Protein 1PXQ (pdb70)

InterPro domains:
  IPR021539 Bacteriocin subtilosin A [PF11420] (9-43)

Organism: Bacillus subtilis (strain 168) (NCBI:txid224308)

Foldseek 3Di:
DVPLVVQLPAPPCCCVPPNNGSGGRGNNVCVPD

Secondary structure (DSSP, 8-state):
--STTTT-S-----TTTT---S--S--------

Nearest PDB structures (foldseek):
  1pxq-assembly1_A  TM=5.698E-01  e=1.990E-04  Bacillus subtilis
  1pxq-assembly1_A  TM=6.020E-01  e=6.260E-04  Bacillus subtilis
  1pxq-assembly1_A  TM=5.819E-01  e=3.425E-04  Bacillus subtilis
  1pxq-assembly1_A  TM=7.908E-01  e=7.190E-05  Bacillus subtilis
  1pxq-assembly1_A  TM=9.843E-01  e=1.134E-05  Bacillus subtilis

Solvent-accessible surface area: 2777 Å² total

Structure (mmCIF, N/CA/C/O backbone):
data_1PXQ
#
_entry.id   1PXQ
#
_cell.length_a   1.000
_cell.length_b   1.000
_cell.length_c   1.000
_cell.angle_alpha   90.00
_cell.angle_beta   90.00
_cell.angle_gamma   90.00
#
_symmetry.space_group_name_H-M   'P 1'
#
loop_
_atom_site.group_PDB
_atom_site.id
_atom_site.type_symbol
_atom_site.label_atom_id
_atom_site.label_alt_id
_atom_site.label_comp_id
_atom_site.label_asym_id
_atom_site.label_entity_id
_atom_site.label_seq_id
_atom_site.pdbx_PDB_ins_code
_atom_site.Cartn_x
_atom_site.Cartn_y
_atom_site.Cartn_z
_atom_site.occupancy
_atom_site.B_iso_or_equiv
_atom_site.auth_seq_id
_atom_site.auth_comp_id
_atom_site.auth_asym_id
_atom_site.auth_atom_id
_atom_site.pdbx_PDB_model_num
ATOM 1 N N . ASN A 1 1 ? 5.105 2.623 12.448 1.00 0.00 1 ASN A N 1
ATOM 2 C CA . ASN A 1 1 ? 5.608 3.897 12.948 1.00 0.00 1 ASN A CA 1
ATOM 3 C C . ASN A 1 1 ? 4.645 5.031 12.609 1.00 0.00 1 ASN A C 1
ATOM 4 O O . ASN A 1 1 ? 3.908 4.961 11.626 1.00 0.00 1 ASN A O 1
ATOM 15 N N . LYS A 1 2 ? 4.660 6.076 13.430 1.00 0.00 2 LYS A N 1
ATOM 16 C CA . LYS A 1 2 ? 3.791 7.228 13.218 1.00 0.00 2 LYS A CA 1
ATOM 17 C C . LYS A 1 2 ? 4.265 8.068 12.031 1.00 0.00 2 LYS A C 1
ATOM 18 O O . LYS A 1 2 ? 3.570 8.987 11.596 1.00 0.00 2 LYS A O 1
ATOM 37 N N . GLY A 1 3 ? 5.448 7.751 11.511 1.00 0.00 3 GLY A N 1
ATOM 38 C CA . GLY A 1 3 ? 5.984 8.490 10.383 1.00 0.00 3 GLY A CA 1
ATOM 39 C C . GLY A 1 3 ? 5.222 8.230 9.099 1.00 0.00 3 GLY A C 1
ATOM 40 O O . GLY A 1 3 ? 4.860 9.166 8.385 1.00 0.00 3 GLY A O 1
ATOM 44 N N . CYS A 1 4 ? 4.979 6.957 8.799 1.00 0.00 4 CYS A N 1
ATOM 45 C CA . CYS A 1 4 ? 4.257 6.577 7.587 1.00 0.00 4 CYS A CA 1
ATOM 46 C C . CYS A 1 4 ? 2.752 6.814 7.730 1.00 0.00 4 CYS A C 1
ATOM 47 O O . CYS A 1 4 ? 1.945 5.930 7.439 1.00 0.00 4 CYS A O 1
ATOM 54 N N . ALA A 1 5 ? 2.378 8.013 8.173 1.00 0.00 5 ALA A N 1
ATOM 55 C CA . ALA A 1 5 ? 0.972 8.364 8.345 1.00 0.00 5 ALA A CA 1
ATOM 56 C C . ALA A 1 5 ? 0.370 8.891 7.044 1.00 0.00 5 ALA A C 1
ATOM 57 O O . ALA A 1 5 ? -0.846 8.856 6.853 1.00 0.00 5 ALA A O 1
ATOM 64 N N . THR A 1 6 ? 1.229 9.384 6.155 1.00 0.00 6 THR A N 1
ATOM 65 C CA . THR A 1 6 ? 0.786 9.924 4.872 1.00 0.00 6 THR A CA 1
ATOM 66 C C . THR A 1 6 ? 0.182 8.840 3.979 1.00 0.00 6 THR A C 1
ATOM 67 O O . THR A 1 6 ? -0.399 9.141 2.937 1.00 0.00 6 THR A O 1
ATOM 78 N N . CYS A 1 7 ? 0.322 7.581 4.386 1.00 0.00 7 CYS A N 1
ATOM 79 C CA . CYS A 1 7 ? -0.211 6.466 3.612 1.00 0.00 7 CYS A CA 1
ATOM 80 C C . CYS A 1 7 ? -0.485 5.265 4.512 1.00 0.00 7 CYS A C 1
ATOM 81 O O . CYS A 1 7 ? -0.140 4.132 4.179 1.00 0.00 7 CYS A O 1
ATOM 88 N N . SER A 1 8 ? -1.123 5.526 5.649 1.00 0.00 8 SER A N 1
ATOM 89 C CA . SER A 1 8 ? -1.465 4.472 6.599 1.00 0.00 8 SER A CA 1
ATOM 90 C C . SER A 1 8 ? -2.332 3.405 5.937 1.00 0.00 8 SER A C 1
ATOM 91 O O . SER A 1 8 ? -2.420 2.274 6.416 1.00 0.00 8 SER A O 1
ATOM 99 N N . ILE A 1 9 ? -2.973 3.780 4.833 1.00 0.00 9 ILE A N 1
ATOM 100 C CA . ILE A 1 9 ? -3.843 2.873 4.090 1.00 0.00 9 ILE A CA 1
ATOM 101 C C . ILE A 1 9 ? -3.196 1.494 3.925 1.00 0.00 9 ILE A C 1
ATOM 102 O O . ILE A 1 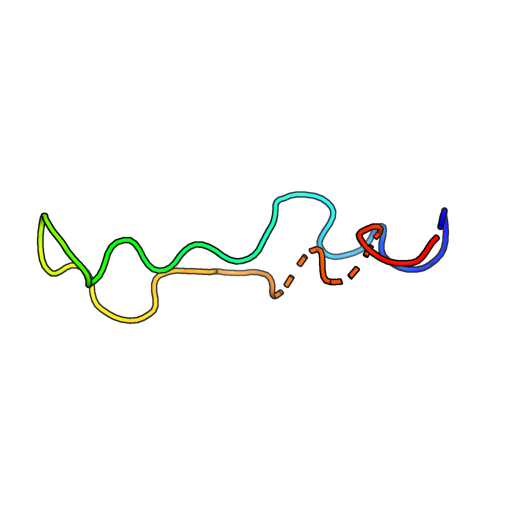9 ? -3.621 0.524 4.552 1.00 0.00 9 ILE A O 1
ATOM 118 N N . GLY A 1 10 ? -2.169 1.414 3.084 1.00 0.00 10 GLY A N 1
ATOM 119 C CA . GLY A 1 10 ? -1.493 0.146 2.869 1.00 0.00 10 GLY A CA 1
ATOM 120 C C . GLY A 1 10 ? -1.303 -0.179 1.400 1.00 0.00 10 GLY A C 1
ATOM 121 O O . GLY A 1 10 ? -2.071 0.274 0.551 1.00 0.00 10 GLY A O 1
ATOM 125 N N . ALA A 1 11 ? -0.277 -0.970 1.103 1.00 0.00 11 ALA A N 1
ATOM 126 C CA . ALA A 1 11 ? 0.015 -1.363 -0.270 1.00 0.00 11 ALA A CA 1
ATOM 127 C C . ALA A 1 11 ? -0.876 -2.520 -0.710 1.00 0.00 11 ALA A C 1
ATOM 128 O O . ALA A 1 11 ? -0.794 -3.621 -0.167 1.00 0.00 11 ALA A O 1
ATOM 135 N N . ALA A 1 12 ? -1.727 -2.262 -1.698 1.00 0.00 12 ALA A N 1
ATOM 136 C CA . ALA A 1 12 ? -2.633 -3.282 -2.210 1.00 0.00 12 ALA A CA 1
ATOM 137 C C . ALA A 1 12 ? -3.212 -2.872 -3.559 1.00 0.00 12 ALA A C 1
ATOM 138 O O . ALA A 1 12 ? -4.260 -2.230 -3.626 1.00 0.00 12 ALA A O 1
ATOM 145 N N . CYS A 1 13 ? -2.522 -3.244 -4.632 1.00 0.00 13 CYS A N 1
ATOM 146 C CA . CYS A 1 13 ? -2.969 -2.910 -5.979 1.00 0.00 13 CYS A CA 1
ATOM 147 C C . CYS A 1 13 ? -4.260 -3.634 -6.330 1.00 0.00 13 CYS A C 1
ATOM 148 O O . CYS A 1 13 ? -5.111 -3.096 -7.036 1.00 0.00 13 CYS A O 1
ATOM 155 N N . LEU A 1 14 ? -4.375 -4.875 -5.871 1.00 0.00 14 LEU A N 1
ATOM 156 C CA . LEU A 1 14 ? -5.538 -5.701 -6.174 1.00 0.00 14 LEU A CA 1
ATOM 157 C C . LEU A 1 14 ? -5.447 -6.227 -7.609 1.00 0.00 14 LEU A C 1
ATOM 158 O O . LEU A 1 14 ? -6.331 -6.945 -8.075 1.00 0.00 14 LEU A O 1
ATOM 174 N N . VAL A 1 15 ? -4.350 -5.878 -8.294 1.00 0.00 15 VAL A N 1
ATOM 175 C CA . VAL A 1 15 ? -4.110 -6.320 -9.664 1.00 0.00 15 VAL A CA 1
ATOM 176 C C . VAL A 1 15 ? -3.888 -7.829 -9.732 1.00 0.00 15 VAL A C 1
ATOM 177 O O . VAL A 1 15 ? -3.703 -8.389 -10.813 1.00 0.00 15 VAL A O 1
ATOM 190 N N . ASP A 1 16 ? -3.903 -8.484 -8.575 1.00 0.00 16 ASP A N 1
ATOM 191 C CA . ASP A 1 16 ? -3.698 -9.920 -8.508 1.00 0.00 16 ASP A CA 1
ATOM 192 C C . ASP A 1 16 ? -5.041 -10.651 -8.443 1.00 0.00 16 ASP A C 1
ATOM 193 O O . ASP A 1 16 ? -5.119 -11.801 -8.010 1.00 0.00 16 ASP A O 1
ATOM 202 N N . GLY A 1 17 ? -6.091 -9.965 -8.889 1.00 0.00 17 GLY A N 1
ATOM 203 C CA . GLY A 1 17 ? -7.425 -10.536 -8.898 1.00 0.00 17 GLY A CA 1
ATOM 204 C C . GLY A 1 17 ? -8.319 -9.832 -9.903 1.00 0.00 17 GLY A C 1
ATOM 205 O O . GLY A 1 17 ? -8.335 -10.193 -11.080 1.00 0.00 17 GLY A O 1
ATOM 209 N N . PRO A 1 18 ? -9.073 -8.805 -9.469 1.00 0.00 18 PRO A N 1
ATOM 210 C CA . PRO A 1 18 ? -9.960 -8.046 -10.357 1.00 0.00 18 PRO A CA 1
ATOM 211 C C . PRO A 1 18 ? -9.215 -7.486 -11.570 1.00 0.00 18 PRO A C 1
ATOM 212 O O . PRO A 1 18 ? -9.800 -7.310 -12.638 1.00 0.00 18 PRO A O 1
ATOM 223 N N . ILE A 1 19 ? -7.918 -7.223 -11.389 1.00 0.00 19 ILE A N 1
ATOM 224 C CA . ILE A 1 19 ? -7.050 -6.699 -12.447 1.00 0.00 19 ILE A CA 1
ATOM 225 C C . ILE A 1 19 ? -7.094 -5.166 -12.553 1.00 0.00 19 ILE A C 1
ATOM 226 O O . ILE A 1 19 ? -6.942 -4.614 -13.643 1.00 0.00 19 ILE A O 1
ATOM 242 N N . PRO A 1 20 ? -7.294 -4.444 -11.432 1.00 0.00 20 PRO A N 1
ATOM 243 C CA . PRO A 1 20 ? -7.341 -2.977 -11.446 1.00 0.00 20 PRO A CA 1
ATOM 244 C C . PRO A 1 20 ? -5.981 -2.348 -11.753 1.00 0.00 20 PRO A C 1
ATOM 245 O O . PRO A 1 20 ? -5.900 -1.194 -12.173 1.00 0.00 20 PRO A O 1
ATOM 256 N N . ASP A 1 21 ? -4.917 -3.124 -11.556 1.00 0.00 21 ASP A N 1
ATOM 257 C CA . ASP A 1 21 ? -3.55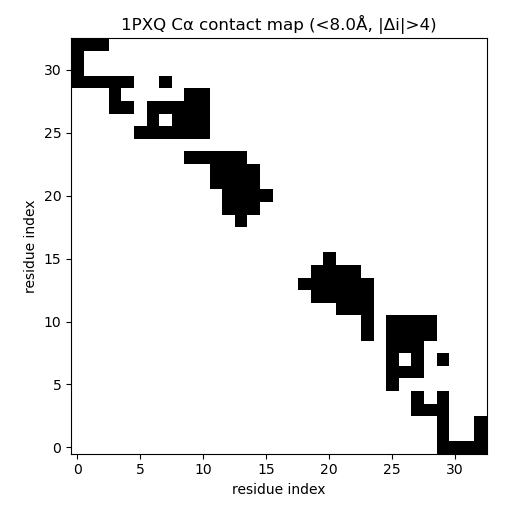0 -2.664 -11.826 1.00 0.00 21 ASP A CA 1
ATOM 258 C C . ASP A 1 21 ? -3.015 -1.744 -10.726 1.00 0.00 21 ASP A C 1
ATOM 259 O O . ASP A 1 21 ? -3.563 -0.670 -10.482 1.00 0.00 21 ASP A O 1
ATOM 268 N N . PHE A 1 22 ? -1.922 -2.184 -10.087 1.00 0.00 22 PHE A N 1
ATOM 269 C CA . PHE A 1 22 ? -1.245 -1.435 -9.014 1.00 0.00 22 PHE A CA 1
ATOM 270 C C . PHE A 1 22 ? -2.090 -0.301 -8.430 1.00 0.00 22 PHE A C 1
ATOM 271 O O . PHE A 1 22 ? -1.666 0.855 -8.422 1.00 0.00 22 PHE A O 1
ATOM 287 N N . GLU A 1 23 ? -3.277 -0.633 -7.935 1.00 0.00 23 GLU A N 1
ATOM 288 C CA . GLU A 1 23 ? -4.151 0.371 -7.348 1.00 0.00 23 GLU A CA 1
ATOM 289 C C . GLU A 1 23 ? -3.871 0.535 -5.857 1.00 0.00 23 GLU A C 1
ATOM 290 O O . GLU A 1 23 ? -4.693 0.173 -5.015 1.00 0.00 23 GLU A O 1
ATOM 302 N N . ILE A 1 24 ? -2.705 1.088 -5.540 1.00 0.00 24 ILE A N 1
ATOM 303 C CA . ILE A 1 24 ? -2.313 1.306 -4.154 1.00 0.00 24 ILE A CA 1
ATOM 304 C C . ILE A 1 24 ? -2.807 2.660 -3.655 1.00 0.00 24 ILE A C 1
ATOM 305 O O . ILE A 1 24 ? -3.449 2.752 -2.609 1.00 0.00 24 ILE A O 1
ATOM 321 N N . ALA A 1 25 ? -2.506 3.709 -4.414 1.00 0.00 25 ALA A N 1
ATOM 322 C CA . ALA A 1 25 ? -2.921 5.059 -4.053 1.00 0.00 25 ALA A CA 1
ATOM 323 C C . ALA A 1 25 ? -2.328 5.479 -2.713 1.00 0.00 25 ALA A C 1
ATOM 324 O O . ALA A 1 25 ? -2.913 6.289 -1.993 1.00 0.00 25 ALA A O 1
ATOM 331 N N . GLY A 1 26 ? -1.165 4.927 -2.382 1.00 0.00 26 GLY A N 1
ATOM 332 C CA . GLY A 1 26 ? -0.518 5.263 -1.128 1.00 0.00 26 GLY A CA 1
ATOM 333 C C . GLY A 1 26 ? 0.288 4.112 -0.559 1.00 0.00 26 GLY A C 1
ATOM 334 O O . GLY A 1 26 ? -0.160 3.426 0.359 1.00 0.00 26 GLY A O 1
ATOM 338 N N . ALA A 1 27 ? 1.482 3.903 -1.104 1.00 0.00 27 ALA A N 1
ATOM 339 C CA . ALA A 1 27 ? 2.356 2.830 -0.642 1.00 0.00 27 ALA A CA 1
ATOM 340 C C . ALA A 1 27 ? 2.963 3.147 0.726 1.00 0.00 27 ALA A C 1
ATOM 341 O O . ALA A 1 27 ? 3.630 2.305 1.325 1.00 0.00 27 ALA A O 1
ATOM 361 N N . GLY A 1 29 ? 2.007 2.917 3.422 1.00 0.00 29 GLY A N 1
ATOM 362 C CA . GLY A 1 29 ? 1.707 1.865 4.382 1.00 0.00 29 GLY A CA 1
ATOM 363 C C . GLY A 1 29 ? 2.936 1.105 4.846 1.00 0.00 29 GLY A C 1
ATOM 364 O O . GLY A 1 29 ? 2.980 0.617 5.975 1.00 0.00 29 GLY A O 1
ATOM 368 N N . LEU A 1 30 ? 3.936 1.003 3.977 1.00 0.00 30 LEU A N 1
ATOM 369 C CA . LEU A 1 30 ? 5.164 0.294 4.315 1.00 0.00 30 LEU A CA 1
ATOM 370 C C . LEU A 1 30 ? 5.850 0.936 5.518 1.00 0.00 30 LEU A C 1
ATOM 371 O O . LEU A 1 30 ? 6.475 0.249 6.326 1.00 0.00 30 LEU A O 1
ATOM 406 N N . GLY A 1 32 ? 4.544 1.974 8.038 1.00 0.00 32 GLY A N 1
ATOM 407 C CA . GLY A 1 32 ? 3.906 1.494 9.250 1.00 0.00 32 GLY A CA 1
ATOM 408 C C . GLY A 1 32 ? 4.165 0.019 9.494 1.00 0.00 32 GLY A C 1
ATOM 409 O O . GLY A 1 32 ? 4.145 -0.441 10.635 1.00 0.00 32 GLY A O 1
ATOM 413 N N . LEU A 1 33 ? 4.409 -0.722 8.417 1.00 0.00 33 LEU A N 1
ATOM 414 C CA . LEU A 1 33 ? 4.674 -2.153 8.516 1.00 0.00 33 LEU A CA 1
ATOM 415 C C . LEU A 1 33 ? 5.971 -2.423 9.277 1.00 0.00 33 LEU A C 1
ATOM 416 O O . LEU A 1 33 ? 6.206 -3.538 9.743 1.00 0.00 33 LEU A O 1
ATOM 432 N N . TRP A 1 34 ? 6.812 -1.399 9.398 1.00 0.00 34 TRP A N 1
ATOM 433 C CA . TRP A 1 34 ? 8.082 -1.533 10.101 1.00 0.00 34 TRP A CA 1
ATOM 434 C C . TRP A 1 34 ? 8.039 -0.809 11.444 1.00 0.00 34 TRP A C 1
ATOM 435 O O . TRP A 1 34 ? 8.725 -1.195 12.390 1.00 0.00 34 TRP A O 1
ATOM 456 N N . GLY A 1 35 ? 7.227 0.240 11.519 1.00 0.00 35 GLY A N 1
ATOM 457 C CA . GLY A 1 35 ? 7.109 0.999 12.750 1.00 0.00 35 GLY A CA 1
ATOM 458 C C . GLY A 1 35 ? 5.714 1.556 12.955 1.00 0.00 35 GLY A C 1
ATOM 459 O O . GLY A 1 35 ? 5.021 1.179 13.900 1.00 0.00 35 GLY A O 1
ATOM 463 N N . ASN A 1 1 ? 7.995 3.187 13.299 1.00 0.00 1 ASN A N 2
ATOM 464 C CA . ASN A 1 1 ? 7.640 3.977 12.125 1.00 0.00 1 ASN A CA 2
ATOM 465 C C . ASN A 1 1 ? 7.765 5.469 12.416 1.00 0.00 1 ASN A C 2
ATOM 466 O O . ASN A 1 1 ? 7.246 5.963 13.417 1.00 0.00 1 ASN A O 2
ATOM 477 N N . LYS A 1 2 ? 8.457 6.183 11.533 1.00 0.00 2 LYS A N 2
ATOM 478 C CA . LYS A 1 2 ? 8.646 7.623 11.699 1.00 0.00 2 LYS A CA 2
ATOM 479 C C . LYS A 1 2 ? 7.435 8.396 11.180 1.00 0.00 2 LYS A C 2
ATOM 480 O O . LYS A 1 2 ? 6.569 8.801 11.957 1.00 0.00 2 LYS A O 2
ATOM 499 N N . GLY A 1 3 ? 7.379 8.601 9.868 1.00 0.00 3 GLY A N 2
ATOM 500 C CA . GLY A 1 3 ? 6.269 9.327 9.277 1.00 0.00 3 GLY A CA 2
ATOM 501 C C . GLY A 1 3 ? 5.489 8.489 8.282 1.00 0.00 3 GLY A C 2
ATOM 502 O O . GLY A 1 3 ? 4.984 9.005 7.286 1.00 0.00 3 GLY A O 2
ATOM 506 N N . CYS A 1 4 ? 5.392 7.190 8.554 1.00 0.00 4 CYS A N 2
ATOM 507 C CA . CYS A 1 4 ? 4.668 6.277 7.677 1.00 0.00 4 CYS A CA 2
ATOM 508 C C . CYS A 1 4 ? 3.153 6.447 7.815 1.00 0.00 4 CYS A C 2
ATOM 509 O O . CYS A 1 4 ? 2.385 5.827 7.081 1.00 0.00 4 CYS A O 2
ATOM 516 N N . ALA A 1 5 ? 2.727 7.281 8.764 1.00 0.00 5 ALA A N 2
ATOM 517 C CA . ALA A 1 5 ? 1.304 7.515 8.993 1.00 0.00 5 ALA A CA 2
ATOM 518 C C . ALA A 1 5 ? 0.702 8.459 7.953 1.00 0.00 5 ALA A C 2
ATOM 519 O O . ALA A 1 5 ? -0.500 8.725 7.974 1.00 0.00 5 ALA A O 2
ATOM 526 N N . THR A 1 6 ? 1.533 8.965 7.044 1.00 0.00 6 THR A N 2
ATOM 527 C CA . THR A 1 6 ? 1.059 9.877 6.006 1.00 0.00 6 THR A CA 2
ATOM 528 C C . THR A 1 6 ? 0.334 9.125 4.889 1.00 0.00 6 THR A C 2
ATOM 529 O O . THR A 1 6 ? -0.203 9.735 3.966 1.00 0.00 6 THR A O 2
ATOM 540 N N . CYS A 1 7 ? 0.319 7.799 4.983 1.00 0.00 7 CYS A N 2
ATOM 541 C CA . CYS A 1 7 ? -0.342 6.965 3.986 1.00 0.00 7 CYS A CA 2
ATOM 542 C C . CYS A 1 7 ? -0.747 5.631 4.599 1.00 0.00 7 CYS A C 2
ATOM 543 O O . CYS A 1 7 ? -0.229 4.579 4.224 1.00 0.00 7 CYS A O 2
ATOM 550 N N . SER A 1 8 ? -1.679 5.683 5.547 1.00 0.00 8 SER A N 2
ATOM 551 C CA . SER A 1 8 ? -2.155 4.475 6.218 1.00 0.00 8 SER A CA 2
ATOM 552 C C . SER A 1 8 ? -2.544 3.411 5.198 1.00 0.00 8 SER A C 2
ATOM 553 O O . SER A 1 8 ? -2.481 2.214 5.478 1.00 0.00 8 SER A O 2
ATOM 561 N N . ILE A 1 9 ? -2.932 3.857 4.007 1.00 0.00 9 ILE A N 2
ATOM 562 C CA . ILE A 1 9 ? -3.312 2.948 2.937 1.00 0.00 9 ILE A CA 2
ATOM 563 C C . ILE A 1 9 ? -2.142 2.028 2.588 1.00 0.00 9 ILE A C 2
ATOM 564 O O . ILE A 1 9 ? -1.198 2.433 1.909 1.00 0.00 9 ILE A O 2
ATOM 580 N N . GLY A 1 10 ? -2.205 0.790 3.070 1.00 0.00 10 GLY A N 2
ATOM 581 C CA . GLY A 1 10 ? -1.144 -0.165 2.810 1.00 0.00 10 GLY A CA 2
ATOM 582 C C . GLY A 1 10 ? -1.080 -0.590 1.357 1.00 0.00 10 GLY A C 2
ATOM 583 O O . GLY A 1 10 ? -2.032 -0.394 0.602 1.00 0.00 10 GLY A O 2
ATOM 587 N N . ALA A 1 11 ? 0.047 -1.177 0.965 1.00 0.00 11 ALA A N 2
ATOM 588 C CA . ALA A 1 11 ? 0.233 -1.635 -0.406 1.00 0.00 11 ALA A CA 2
ATOM 589 C C . ALA A 1 11 ? -0.771 -2.728 -0.757 1.00 0.00 11 ALA A C 2
ATOM 590 O O . ALA A 1 11 ? -0.706 -3.837 -0.229 1.00 0.00 11 ALA A O 2
ATOM 597 N N . ALA A 1 12 ? -1.700 -2.404 -1.649 1.00 0.00 12 ALA A N 2
ATOM 598 C CA . ALA A 1 12 ? -2.720 -3.353 -2.070 1.00 0.00 12 ALA A CA 2
ATOM 599 C C . ALA A 1 12 ? -3.312 -2.956 -3.417 1.00 0.00 12 ALA A C 2
ATOM 600 O O . ALA A 1 12 ? -4.313 -2.242 -3.479 1.00 0.00 12 ALA A O 2
ATOM 607 N N . CYS A 1 13 ? -2.686 -3.419 -4.491 1.00 0.00 13 CYS A N 2
ATOM 608 C CA . CYS A 1 13 ? -3.153 -3.108 -5.837 1.00 0.00 13 CYS A CA 2
ATOM 609 C C . CYS A 1 13 ? -4.507 -3.742 -6.113 1.00 0.00 13 CYS A C 2
ATOM 610 O O . CYS A 1 13 ? -5.231 -3.305 -7.000 1.00 0.00 13 CYS A O 2
ATOM 617 N N . LEU A 1 14 ? -4.828 -4.798 -5.377 1.00 0.00 14 LEU A N 2
ATOM 618 C CA . LEU A 1 14 ? -6.085 -5.507 -5.579 1.00 0.00 14 LEU A CA 2
ATOM 619 C C . LEU A 1 14 ? -6.099 -6.206 -6.942 1.00 0.00 14 LEU A C 2
ATOM 620 O O . LEU A 1 14 ? -7.084 -6.849 -7.306 1.00 0.00 14 LEU A O 2
ATOM 636 N N . VAL A 1 15 ? -4.991 -6.096 -7.686 1.00 0.00 15 VAL A N 2
ATOM 637 C CA . VAL A 1 15 ? -4.871 -6.733 -8.993 1.00 0.00 15 VAL A CA 2
ATOM 638 C C . VAL A 1 15 ? -4.871 -8.252 -8.862 1.00 0.00 15 VAL A C 2
ATOM 639 O O . VAL A 1 15 ? -4.905 -8.972 -9.861 1.00 0.00 15 VAL A O 2
ATOM 652 N N . ASP A 1 16 ? -4.833 -8.731 -7.623 1.00 0.00 16 ASP A N 2
ATOM 653 C CA . ASP A 1 16 ? -4.831 -10.157 -7.351 1.00 0.00 16 ASP A CA 2
ATOM 654 C C . ASP A 1 16 ? -6.238 -10.624 -6.990 1.00 0.00 16 ASP A C 2
ATOM 655 O O . ASP A 1 16 ? -6.421 -11.585 -6.244 1.00 0.00 16 ASP A O 2
ATOM 664 N N . GLY A 1 17 ? -7.231 -9.926 -7.542 1.00 0.00 17 GLY A N 2
ATOM 665 C CA . GLY A 1 17 ? -8.622 -10.256 -7.296 1.00 0.00 17 GLY A CA 2
ATOM 666 C C . GLY A 1 17 ? -9.544 -9.546 -8.273 1.00 0.00 17 GLY A C 2
ATOM 667 O O . GLY A 1 17 ? -9.775 -10.040 -9.377 1.00 0.00 17 GLY A O 2
ATOM 671 N N . PRO A 1 18 ? -10.080 -8.369 -7.900 1.00 0.00 18 PRO A N 2
ATOM 672 C CA . PRO A 1 18 ? -10.972 -7.595 -8.770 1.00 0.00 18 PRO A CA 2
ATOM 673 C C . PRO A 1 18 ? -10.345 -7.326 -10.138 1.00 0.00 18 PRO A C 2
ATOM 674 O O . PRO A 1 18 ? -11.045 -7.252 -11.146 1.00 0.00 18 PRO A O 2
ATOM 685 N N . ILE A 1 19 ? -9.015 -7.198 -10.154 1.00 0.00 19 ILE A N 2
ATOM 686 C CA . ILE A 1 19 ? -8.248 -6.957 -11.378 1.00 0.00 19 ILE A CA 2
ATOM 687 C C . ILE A 1 19 ? -8.147 -5.468 -11.743 1.00 0.00 19 ILE A C 2
ATOM 688 O O . ILE A 1 19 ? -8.133 -5.116 -12.922 1.00 0.00 19 ILE A O 2
ATOM 704 N N . PRO A 1 20 ? -8.060 -4.562 -10.747 1.00 0.00 20 PRO A N 2
ATOM 705 C CA . PRO A 1 20 ? -7.944 -3.123 -11.008 1.00 0.00 20 PRO A CA 2
ATOM 706 C C . PRO A 1 20 ? -6.560 -2.742 -11.528 1.00 0.00 20 PRO A C 2
ATOM 707 O O . PRO A 1 20 ? -6.391 -1.714 -12.183 1.00 0.00 20 PRO A O 2
ATOM 718 N N . ASP A 1 21 ? -5.577 -3.591 -11.236 1.00 0.00 21 ASP A N 2
ATOM 719 C CA . ASP A 1 21 ? -4.196 -3.375 -11.675 1.00 0.00 21 ASP A CA 2
ATOM 720 C C . ASP A 1 21 ? -3.471 -2.348 -10.804 1.00 0.00 21 ASP A C 2
ATOM 721 O O . ASP A 1 21 ? -3.757 -1.153 -10.868 1.00 0.00 21 ASP A O 2
ATOM 730 N N . PHE A 1 22 ? -2.512 -2.834 -10.006 1.00 0.00 22 PHE A N 2
ATOM 731 C CA . PHE A 1 22 ? -1.705 -1.984 -9.122 1.00 0.00 22 PHE A CA 2
ATOM 732 C C . PHE A 1 22 ? -2.484 -0.775 -8.603 1.00 0.00 22 PHE A C 2
ATOM 733 O O . PHE A 1 22 ? -2.049 0.366 -8.770 1.00 0.00 22 PHE A O 2
ATOM 749 N N . GLU A 1 23 ? -3.631 -1.017 -7.973 1.00 0.00 23 GLU A N 2
ATOM 750 C CA . GLU A 1 23 ? -4.433 0.077 -7.447 1.00 0.00 23 GLU A CA 2
ATOM 751 C C . GLU A 1 23 ? -4.008 0.441 -6.021 1.00 0.00 23 GLU A C 2
ATOM 752 O O . GLU A 1 23 ? -4.833 0.530 -5.113 1.00 0.00 23 GLU A O 2
ATOM 764 N N . ILE A 1 24 ? -2.709 0.660 -5.837 1.00 0.00 24 ILE A N 2
ATOM 765 C CA . ILE A 1 24 ? -2.170 1.019 -4.530 1.00 0.00 24 ILE A CA 2
ATOM 766 C C . ILE A 1 24 ? -2.807 2.303 -4.007 1.00 0.00 24 ILE A C 2
ATOM 767 O O . ILE A 1 24 ? -3.536 2.287 -3.015 1.00 0.00 24 ILE A O 2
ATOM 783 N N . ALA A 1 25 ? -2.525 3.414 -4.680 1.00 0.00 25 ALA A N 2
ATOM 784 C CA . ALA A 1 25 ? -3.069 4.707 -4.282 1.00 0.00 25 ALA A CA 2
ATOM 785 C C . ALA A 1 25 ? -2.590 5.100 -2.888 1.00 0.00 25 ALA A C 2
ATOM 786 O O . ALA A 1 25 ? -3.371 5.571 -2.062 1.00 0.00 25 ALA A O 2
ATOM 793 N N . GLY A 1 26 ? -1.300 4.902 -2.633 1.00 0.00 26 GLY A N 2
ATOM 794 C CA . GLY A 1 26 ? -0.740 5.242 -1.339 1.00 0.00 26 GLY A CA 2
ATOM 795 C C . GLY A 1 26 ? 0.441 4.365 -0.967 1.00 0.00 26 GLY A C 2
ATOM 796 O O . GLY A 1 26 ? 0.269 3.300 -0.373 1.00 0.00 26 GLY A O 2
ATOM 800 N N . ALA A 1 27 ? 1.641 4.813 -1.318 1.00 0.00 27 ALA A N 2
ATOM 801 C CA . ALA A 1 27 ? 2.855 4.064 -1.017 1.00 0.00 27 ALA A CA 2
ATOM 802 C C . ALA A 1 27 ? 3.154 4.071 0.475 1.00 0.00 27 ALA A C 2
ATOM 803 O O . ALA A 1 27 ? 3.733 3.122 1.001 1.00 0.00 27 ALA A O 2
ATOM 823 N N . GLY A 1 29 ? 2.262 4.187 4.652 1.00 0.00 29 GLY A N 2
ATOM 824 C CA . GLY A 1 29 ? 1.724 3.092 5.436 1.00 0.00 29 GLY A CA 2
ATOM 825 C C . GLY A 1 29 ? 2.751 2.009 5.706 1.00 0.00 29 GLY A C 2
ATOM 826 O O . GLY A 1 29 ? 2.961 1.619 6.854 1.00 0.00 29 GLY A O 2
ATOM 830 N N . LEU A 1 30 ? 3.397 1.521 4.646 1.00 0.00 30 LEU A N 2
ATOM 831 C CA . LEU A 1 30 ? 4.410 0.477 4.781 1.00 0.00 30 LEU A CA 2
ATOM 832 C C . LEU A 1 30 ? 5.398 0.806 5.899 1.00 0.00 30 LEU A C 2
ATOM 833 O O . LEU A 1 30 ? 5.976 -0.089 6.512 1.00 0.00 30 LEU A O 2
ATOM 868 N N . GLY A 1 32 ? 4.836 1.582 8.693 1.00 0.00 32 GLY A N 2
ATOM 869 C CA . GLY A 1 32 ? 4.344 1.050 9.950 1.00 0.00 32 GLY A CA 2
ATOM 870 C C . GLY A 1 32 ? 5.047 -0.225 10.378 1.00 0.00 32 GLY A C 2
ATOM 871 O O . GLY A 1 32 ? 5.308 -0.425 11.564 1.00 0.00 32 GLY A O 2
ATOM 875 N N . LEU A 1 33 ? 5.346 -1.095 9.417 1.00 0.00 33 LEU A N 2
ATOM 876 C CA . LEU A 1 33 ? 6.014 -2.358 9.719 1.00 0.00 33 LEU A CA 2
ATOM 877 C C . LEU A 1 33 ? 7.524 -2.180 9.886 1.00 0.00 33 LEU A C 2
ATOM 878 O O . LEU A 1 33 ? 8.246 -3.148 10.129 1.00 0.00 33 LEU A O 2
ATOM 894 N N . TRP A 1 34 ? 8.000 -0.943 9.759 1.00 0.00 34 TRP A N 2
ATOM 895 C CA . TRP A 1 34 ? 9.422 -0.656 9.901 1.00 0.00 34 TRP A CA 2
ATOM 896 C C . TRP A 1 34 ? 9.683 0.187 11.145 1.00 0.00 34 TRP A C 2
ATOM 897 O O . TRP A 1 34 ? 10.580 1.030 11.160 1.00 0.00 34 TRP A O 2
ATOM 918 N N . GLY A 1 35 ? 8.892 -0.047 12.187 1.00 0.00 35 GLY A N 2
ATOM 919 C CA . GLY A 1 35 ? 9.052 0.697 13.422 1.00 0.00 35 GLY A CA 2
ATOM 920 C C . GLY A 1 35 ? 8.870 2.191 13.228 1.00 0.00 35 GLY A C 2
ATOM 921 O O . GLY A 1 35 ? 9.763 2.976 13.546 1.00 0.00 35 GLY A O 2
ATOM 925 N N . ASN A 1 1 ? 11.267 3.532 10.704 1.00 0.00 1 ASN A N 3
ATOM 926 C CA . ASN A 1 1 ? 11.327 4.623 9.737 1.00 0.00 1 ASN A CA 3
ATOM 927 C C . ASN A 1 1 ? 10.228 5.647 10.005 1.00 0.00 1 ASN A C 3
ATOM 928 O O . ASN A 1 1 ? 9.041 5.340 9.901 1.00 0.00 1 ASN A O 3
ATOM 939 N N . LYS A 1 2 ? 10.632 6.866 10.348 1.00 0.00 2 LYS A N 3
ATOM 940 C CA . LYS A 1 2 ? 9.680 7.935 10.627 1.00 0.00 2 LYS A CA 3
ATOM 941 C C . LYS A 1 2 ? 9.210 8.589 9.333 1.00 0.00 2 LYS A C 3
ATOM 942 O O . LYS A 1 2 ? 9.775 9.588 8.890 1.00 0.00 2 LYS A O 3
ATOM 961 N N . GLY A 1 3 ? 8.173 8.016 8.731 1.00 0.00 3 GLY A N 3
ATOM 962 C CA . GLY A 1 3 ? 7.646 8.555 7.493 1.00 0.00 3 GLY A CA 3
ATOM 963 C C . GLY A 1 3 ? 6.724 7.585 6.783 1.00 0.00 3 GLY A C 3
ATOM 964 O O . GLY A 1 3 ? 7.084 7.023 5.748 1.00 0.00 3 GLY A O 3
ATOM 968 N N . CYS A 1 4 ? 5.527 7.396 7.335 1.00 0.00 4 CYS A N 3
ATOM 969 C CA . CYS A 1 4 ? 4.542 6.487 6.750 1.00 0.00 4 CYS A CA 3
ATOM 970 C C . CYS A 1 4 ? 3.130 6.860 7.198 1.00 0.00 4 CYS A C 3
ATOM 971 O O . CYS A 1 4 ? 2.239 6.011 7.241 1.00 0.00 4 CYS A O 3
ATOM 978 N N . ALA A 1 5 ? 2.934 8.132 7.529 1.00 0.00 5 ALA A N 3
ATOM 979 C CA . ALA A 1 5 ? 1.632 8.617 7.972 1.00 0.00 5 ALA A CA 3
ATOM 980 C C . ALA A 1 5 ? 0.749 9.012 6.791 1.00 0.00 5 ALA A C 3
ATOM 981 O O . ALA A 1 5 ? -0.448 8.721 6.774 1.00 0.00 5 ALA A O 3
ATOM 988 N N . THR A 1 6 ? 1.342 9.689 5.811 1.00 0.00 6 THR A N 3
ATOM 989 C CA . THR A 1 6 ? 0.607 10.142 4.630 1.00 0.00 6 THR A CA 3
ATOM 990 C C . THR A 1 6 ? 0.370 9.013 3.621 1.00 0.00 6 THR A C 3
ATOM 991 O O . THR A 1 6 ? 0.496 9.221 2.414 1.00 0.00 6 THR A O 3
ATOM 1002 N N . CYS A 1 7 ? 0.015 7.827 4.113 1.00 0.00 7 CYS A N 3
ATOM 1003 C CA . CYS A 1 7 ? -0.249 6.682 3.242 1.00 0.00 7 CYS A CA 3
ATOM 1004 C C . CYS A 1 7 ? -0.510 5.423 4.063 1.00 0.00 7 CYS A C 3
ATOM 1005 O O . CYS A 1 7 ? -0.074 4.332 3.699 1.00 0.00 7 CYS A O 3
ATOM 1012 N N . SER A 1 8 ? -1.237 5.578 5.168 1.00 0.00 8 SER A N 3
ATOM 1013 C CA . SER A 1 8 ? -1.563 4.448 6.035 1.00 0.00 8 SER A CA 3
ATOM 1014 C C . SER A 1 8 ? -2.149 3.293 5.226 1.00 0.00 8 SER A C 3
ATOM 1015 O O . SER A 1 8 ? -2.051 2.132 5.620 1.00 0.00 8 SER A O 3
ATOM 1023 N N . ILE A 1 9 ? -2.751 3.626 4.088 1.00 0.00 9 ILE A N 3
ATOM 1024 C CA . ILE A 1 9 ? -3.347 2.631 3.209 1.00 0.00 9 ILE A CA 3
ATOM 1025 C C . ILE A 1 9 ? -2.345 1.524 2.884 1.00 0.00 9 ILE A C 3
ATOM 1026 O O . ILE A 1 9 ? -1.427 1.717 2.087 1.00 0.00 9 ILE A O 3
ATOM 1042 N N . GLY A 1 10 ? -2.530 0.368 3.512 1.00 0.00 10 GLY A N 3
ATOM 1043 C CA . GLY A 1 10 ? -1.638 -0.758 3.286 1.00 0.00 10 GLY A CA 3
ATOM 1044 C C . GLY A 1 10 ? -1.404 -1.041 1.813 1.00 0.00 10 GLY A C 3
ATOM 1045 O O . GLY A 1 10 ? -2.020 -0.416 0.949 1.00 0.00 10 GLY A O 3
ATOM 1049 N N . ALA A 1 11 ? -0.510 -1.982 1.530 1.00 0.00 11 ALA A N 3
ATOM 1050 C CA . ALA A 1 11 ? -0.192 -2.345 0.154 1.00 0.00 11 ALA A CA 3
ATOM 1051 C C . ALA A 1 11 ? -1.310 -3.173 -0.471 1.00 0.00 11 ALA A C 3
ATOM 1052 O O . ALA A 1 11 ? -1.568 -4.303 -0.056 1.00 0.00 11 ALA A O 3
ATOM 1059 N N . ALA A 1 12 ? -1.969 -2.603 -1.474 1.00 0.00 12 ALA A N 3
ATOM 1060 C CA . ALA A 1 12 ? -3.058 -3.285 -2.161 1.00 0.00 12 ALA A CA 3
ATOM 1061 C C . ALA A 1 12 ? -3.309 -2.666 -3.533 1.00 0.00 12 ALA A C 3
ATOM 1062 O O . ALA A 1 12 ? -4.228 -1.864 -3.703 1.00 0.00 12 ALA A O 3
ATOM 1069 N N . CYS A 1 13 ? -2.486 -3.039 -4.507 1.00 0.00 13 CYS A N 3
ATOM 1070 C CA . CYS A 1 13 ? -2.619 -2.514 -5.862 1.00 0.00 13 CYS A CA 3
ATOM 1071 C C . CYS A 1 13 ? -3.816 -3.118 -6.579 1.00 0.00 13 CYS A C 3
ATOM 1072 O O . CYS A 1 13 ? -4.336 -2.536 -7.527 1.00 0.00 13 CYS A O 3
ATOM 1079 N N . LEU A 1 14 ? -4.220 -4.308 -6.156 1.00 0.00 14 LEU A N 3
ATOM 1080 C CA . LEU A 1 14 ? -5.329 -5.002 -6.800 1.00 0.00 14 LEU A CA 3
ATOM 1081 C C . LEU A 1 14 ? -4.939 -5.424 -8.220 1.00 0.00 14 LEU A C 3
ATOM 1082 O O . LEU A 1 14 ? -5.746 -6.007 -8.944 1.00 0.00 14 LEU A O 3
ATOM 1098 N N . VAL A 1 15 ? -3.685 -5.147 -8.603 1.00 0.00 15 VAL A N 3
ATOM 1099 C CA . VAL A 1 15 ? -3.176 -5.513 -9.921 1.00 0.00 15 VAL A CA 3
ATOM 1100 C C . VAL A 1 15 ? -3.096 -7.028 -10.074 1.00 0.00 15 VAL A C 3
ATOM 1101 O O . VAL A 1 15 ? -2.758 -7.538 -11.142 1.00 0.00 15 VAL A O 3
ATOM 1114 N N . ASP A 1 16 ? -3.410 -7.740 -8.997 1.00 0.00 16 ASP A N 3
ATOM 1115 C CA . ASP A 1 16 ? -3.380 -9.189 -8.999 1.00 0.00 16 ASP A CA 3
ATOM 1116 C C . ASP A 1 16 ? -4.786 -9.744 -9.220 1.00 0.00 16 ASP A C 3
ATOM 1117 O O . ASP A 1 16 ? -5.099 -10.866 -8.820 1.00 0.00 16 ASP A O 3
ATOM 1126 N N . GLY A 1 17 ? -5.625 -8.938 -9.870 1.00 0.00 17 GLY A N 3
ATOM 1127 C CA . GLY A 1 17 ? -6.990 -9.332 -10.161 1.00 0.00 17 GLY A CA 3
ATOM 1128 C C . GLY A 1 17 ? -7.549 -8.563 -11.347 1.00 0.00 17 GLY A C 3
ATOM 1129 O O . GLY A 1 17 ? -7.219 -8.870 -12.492 1.00 0.00 17 GLY A O 3
ATOM 1133 N N . PRO A 1 18 ? -8.395 -7.541 -11.108 1.00 0.00 18 PRO A N 3
ATOM 1134 C CA . PRO A 1 18 ? -8.976 -6.732 -12.184 1.00 0.00 18 PRO A CA 3
ATOM 1135 C C . PRO A 1 18 ? -7.906 -6.161 -13.117 1.00 0.00 18 PRO A C 3
ATOM 1136 O O . PRO A 1 18 ? -8.174 -5.888 -14.286 1.00 0.00 18 PRO A O 3
ATOM 1147 N N . ILE A 1 19 ? -6.692 -6.001 -12.584 1.00 0.00 19 ILE A N 3
ATOM 1148 C CA . ILE A 1 19 ? -5.546 -5.486 -13.337 1.00 0.00 19 ILE A CA 3
ATOM 1149 C C . ILE A 1 19 ? -5.477 -3.950 -13.341 1.00 0.00 19 ILE A C 3
ATOM 1150 O O . ILE A 1 19 ? -5.105 -3.345 -14.347 1.00 0.00 19 ILE A O 3
ATOM 1166 N N . PRO A 1 20 ? -5.823 -3.289 -12.219 1.00 0.00 20 PRO A N 3
ATOM 1167 C CA . PRO A 1 20 ? -5.777 -1.825 -12.126 1.00 0.00 20 PRO A CA 3
ATOM 1168 C C . PRO A 1 20 ? -4.347 -1.290 -12.142 1.00 0.00 20 PRO A C 3
ATOM 1169 O O . PRO A 1 20 ? -4.107 -0.135 -12.494 1.00 0.00 20 PRO A O 3
ATOM 1180 N N . ASP A 1 21 ? -3.401 -2.148 -11.768 1.00 0.00 21 ASP A N 3
ATOM 1181 C CA . ASP A 1 21 ? -1.983 -1.786 -11.747 1.00 0.00 21 ASP A CA 3
ATOM 1182 C C . ASP A 1 21 ? -1.634 -0.905 -10.545 1.00 0.00 21 ASP A C 3
ATOM 1183 O O . ASP A 1 21 ? -2.010 0.266 -10.495 1.00 0.00 21 ASP A O 3
ATOM 1192 N N . PHE A 1 22 ? -0.894 -1.482 -9.592 1.00 0.00 22 PHE A N 3
ATOM 1193 C CA . PHE A 1 22 ? -0.456 -0.771 -8.385 1.00 0.00 22 PHE A CA 3
ATOM 1194 C C . PHE A 1 22 ? -1.451 0.300 -7.937 1.00 0.00 22 PHE A C 3
ATOM 1195 O O . PHE A 1 22 ? -1.100 1.476 -7.835 1.00 0.00 22 PHE A O 3
ATOM 1211 N N . GLU A 1 23 ? -2.691 -0.102 -7.672 1.00 0.00 23 GLU A N 3
ATOM 1212 C CA . GLU A 1 23 ? -3.707 0.849 -7.241 1.00 0.00 23 GLU A CA 3
ATOM 1213 C C . GLU A 1 23 ? -3.799 0.925 -5.713 1.00 0.00 23 GLU A C 3
ATOM 1214 O O . GLU A 1 23 ? -4.889 1.003 -5.148 1.00 0.00 23 GLU A O 3
ATOM 1226 N N . ILE A 1 24 ? -2.646 0.912 -5.049 1.00 0.00 24 ILE A N 3
ATOM 1227 C CA . ILE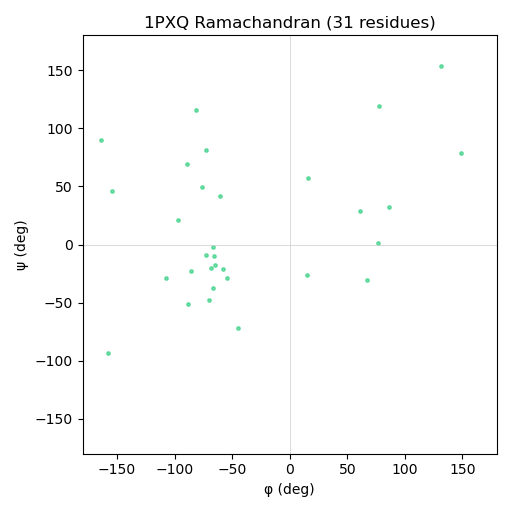 A 1 24 ? -2.605 0.987 -3.592 1.00 0.00 24 ILE A CA 3
ATOM 1228 C C . ILE A 1 24 ? -3.277 2.262 -3.091 1.00 0.00 24 ILE A C 3
ATOM 1229 O O . ILE A 1 24 ? -3.881 2.276 -2.018 1.00 0.00 24 ILE A O 3
ATOM 1245 N N . ALA A 1 25 ? -3.162 3.331 -3.871 1.00 0.00 25 ALA A N 3
ATOM 1246 C CA . ALA A 1 25 ? -3.752 4.612 -3.503 1.00 0.00 25 ALA A CA 3
ATOM 1247 C C . ALA A 1 25 ? -3.201 5.102 -2.167 1.00 0.00 25 ALA A C 3
ATOM 1248 O O . ALA A 1 25 ? -3.850 5.873 -1.461 1.00 0.00 25 ALA A O 3
ATOM 1255 N N . GLY A 1 26 ? -1.997 4.648 -1.827 1.00 0.00 26 GLY A N 3
ATOM 1256 C CA . GLY A 1 26 ? -1.377 5.048 -0.579 1.00 0.00 26 GLY A CA 3
ATOM 1257 C C . GLY A 1 26 ? -0.167 4.200 -0.238 1.00 0.00 26 GLY A C 3
ATOM 1258 O O . GLY A 1 26 ? -0.156 3.496 0.772 1.00 0.00 26 GLY A O 3
ATOM 1262 N N . ALA A 1 27 ? 0.858 4.271 -1.082 1.00 0.00 27 ALA A N 3
ATOM 1263 C CA . ALA A 1 27 ? 2.082 3.511 -0.869 1.00 0.00 27 ALA A CA 3
ATOM 1264 C C . ALA A 1 27 ? 2.889 4.096 0.278 1.00 0.00 27 ALA A C 3
ATOM 1265 O O . ALA A 1 27 ? 3.990 4.611 0.085 1.00 0.00 27 ALA A O 3
ATOM 1285 N N . GLY A 1 29 ? 2.012 2.460 3.637 1.00 0.00 29 GLY A N 3
ATOM 1286 C CA . GLY A 1 29 ? 1.574 1.584 4.706 1.00 0.00 29 GLY A CA 3
ATOM 1287 C C . GLY A 1 29 ? 2.706 0.743 5.261 1.00 0.00 29 GLY A C 3
ATOM 1288 O O . GLY A 1 29 ? 2.619 0.228 6.376 1.00 0.00 29 GLY A O 3
ATOM 1292 N N . LEU A 1 30 ? 3.772 0.607 4.479 1.00 0.00 30 LEU A N 3
ATOM 1293 C CA . LEU A 1 30 ? 4.930 -0.175 4.890 1.00 0.00 30 LEU A CA 3
ATOM 1294 C C . LEU A 1 30 ? 5.722 0.550 5.975 1.00 0.00 30 LEU A C 3
ATOM 1295 O O . LEU A 1 30 ? 6.352 -0.084 6.821 1.00 0.00 30 LEU A O 3
ATOM 1330 N N . GLY A 1 32 ? 4.572 2.059 8.393 1.00 0.00 32 GLY A N 3
ATOM 1331 C CA . GLY A 1 32 ? 3.929 1.836 9.676 1.00 0.00 32 GLY A CA 3
ATOM 1332 C C . GLY A 1 32 ? 4.470 0.617 10.398 1.00 0.00 32 GLY A C 3
ATOM 1333 O O . GLY A 1 32 ? 4.923 0.713 11.538 1.00 0.00 32 GLY A O 3
ATOM 1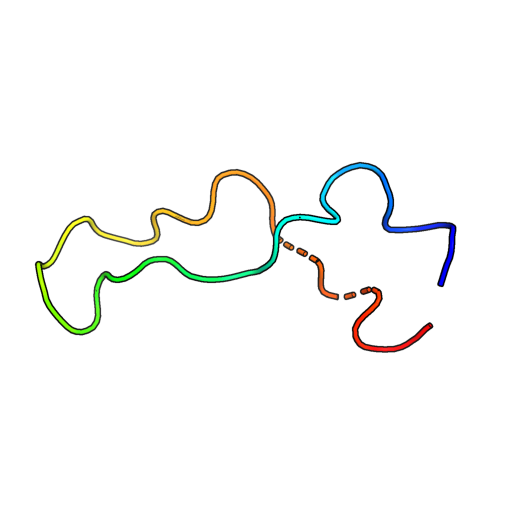337 N N . LEU A 1 33 ? 4.420 -0.536 9.735 1.00 0.00 33 LEU A N 3
ATOM 1338 C CA . LEU A 1 33 ? 4.908 -1.777 10.331 1.00 0.00 33 LEU A CA 3
ATOM 1339 C C . LEU A 1 33 ? 6.406 -1.699 10.605 1.00 0.00 33 LEU A C 3
ATOM 1340 O O . LEU A 1 33 ? 6.909 -2.322 11.541 1.00 0.00 33 LEU A O 3
ATOM 1356 N N . TRP A 1 34 ? 7.115 -0.931 9.784 1.00 0.00 34 TRP A N 3
ATOM 1357 C CA . TRP A 1 34 ? 8.556 -0.772 9.941 1.00 0.00 34 TRP A CA 3
ATOM 1358 C C . TRP A 1 34 ? 8.928 0.704 10.055 1.00 0.00 34 TRP A C 3
ATOM 1359 O O . TRP A 1 34 ? 9.448 1.301 9.111 1.00 0.00 34 TRP A O 3
ATOM 1380 N N . GLY A 1 35 ? 8.658 1.288 11.218 1.00 0.00 35 GLY A N 3
ATOM 1381 C CA . GLY A 1 35 ? 8.969 2.688 11.435 1.00 0.00 35 GLY A CA 3
ATOM 1382 C C . GLY A 1 35 ? 10.458 2.937 11.573 1.00 0.00 35 GLY A C 3
ATOM 1383 O O . GLY A 1 35 ? 10.981 3.013 12.684 1.00 0.00 35 GLY A O 3
ATOM 1387 N N . ASN A 1 1 ? 10.394 2.641 9.977 1.00 0.00 1 ASN A N 4
ATOM 1388 C CA . ASN A 1 1 ? 8.968 2.895 10.154 1.00 0.00 1 ASN A CA 4
ATOM 1389 C C . ASN A 1 1 ? 8.726 4.113 11.043 1.00 0.00 1 ASN A C 4
ATOM 1390 O O . ASN A 1 1 ? 8.333 3.986 12.202 1.00 0.00 1 ASN A O 4
ATOM 1401 N N . LYS A 1 2 ? 8.957 5.298 10.486 1.00 0.00 2 LYS A N 4
ATOM 1402 C CA . LYS A 1 2 ? 8.756 6.539 11.224 1.00 0.00 2 LYS A CA 4
ATOM 1403 C C . LYS A 1 2 ? 7.287 6.956 11.196 1.00 0.00 2 LYS A C 4
ATOM 1404 O O . LYS A 1 2 ? 6.956 8.076 10.810 1.00 0.00 2 LYS A O 4
ATOM 1423 N N . GLY A 1 3 ? 6.409 6.046 11.607 1.00 0.00 3 GLY A N 4
ATOM 1424 C CA . GLY A 1 3 ? 4.988 6.339 11.619 1.00 0.00 3 GLY A CA 4
ATOM 1425 C C . GLY A 1 3 ? 4.292 5.890 10.348 1.00 0.00 3 GLY A C 4
ATOM 1426 O O . GLY A 1 3 ? 3.275 5.199 10.402 1.00 0.00 3 GLY A O 4
ATOM 1430 N N . CYS A 1 4 ? 4.843 6.289 9.201 1.00 0.00 4 CYS A N 4
ATOM 1431 C CA . CYS A 1 4 ? 4.273 5.933 7.900 1.00 0.00 4 CYS A CA 4
ATOM 1432 C C . CYS A 1 4 ? 2.749 6.056 7.908 1.00 0.00 4 CYS A C 4
ATOM 1433 O O . CYS A 1 4 ? 2.051 5.314 7.219 1.00 0.00 4 CYS A O 4
ATOM 1440 N N . ALA A 1 5 ? 2.245 7.002 8.698 1.00 0.00 5 ALA A N 4
ATOM 1441 C CA . ALA A 1 5 ? 0.807 7.231 8.804 1.00 0.00 5 ALA A CA 4
ATOM 1442 C C . ALA A 1 5 ? 0.300 8.172 7.713 1.00 0.00 5 ALA A C 4
ATOM 1443 O O . ALA A 1 5 ? -0.903 8.411 7.602 1.00 0.00 5 ALA A O 4
ATOM 1450 N N . THR A 1 6 ? 1.216 8.707 6.909 1.00 0.00 6 THR A N 4
ATOM 1451 C CA . THR A 1 6 ? 0.844 9.622 5.833 1.00 0.00 6 THR A CA 4
ATOM 1452 C C . THR A 1 6 ? 0.169 8.882 4.678 1.00 0.00 6 THR A C 4
ATOM 1453 O O . THR A 1 6 ? -0.300 9.503 3.724 1.00 0.00 6 THR A O 4
ATOM 1464 N N . CYS A 1 7 ? 0.120 7.559 4.771 1.00 0.00 7 CYS A N 4
ATOM 1465 C CA . CYS A 1 7 ? -0.498 6.738 3.739 1.00 0.00 7 CYS A CA 4
ATOM 1466 C C . CYS A 1 7 ? -0.968 5.416 4.333 1.00 0.00 7 CYS A C 4
ATOM 1467 O O . CYS A 1 7 ? -0.458 4.351 3.992 1.00 0.00 7 CYS A O 4
ATOM 1474 N N . SER A 1 8 ? -1.951 5.493 5.225 1.00 0.00 8 SER A N 4
ATOM 1475 C CA . SER A 1 8 ? -2.494 4.299 5.869 1.00 0.00 8 SER A CA 4
ATOM 1476 C C . SER A 1 8 ? -2.846 3.243 4.825 1.00 0.00 8 SER A C 4
ATOM 1477 O O . SER A 1 8 ? -2.844 2.045 5.112 1.00 0.00 8 SER A O 4
ATOM 1485 N N . ILE A 1 9 ? -3.127 3.699 3.608 1.00 0.00 9 ILE A N 4
ATOM 1486 C CA . ILE A 1 9 ? -3.458 2.805 2.509 1.00 0.00 9 ILE A CA 4
ATOM 1487 C C . ILE A 1 9 ? -2.354 1.763 2.320 1.00 0.00 9 ILE A C 4
ATOM 1488 O O . ILE A 1 9 ? -2.561 0.572 2.553 1.00 0.00 9 ILE A O 4
ATOM 1504 N N . GLY A 1 10 ? -1.178 2.228 1.909 1.00 0.00 10 GLY A N 4
ATOM 1505 C CA . GLY A 1 10 ? -0.047 1.339 1.706 1.00 0.00 10 GLY A CA 4
ATOM 1506 C C . GLY A 1 10 ? -0.378 0.130 0.851 1.00 0.00 10 GLY A C 4
ATOM 1507 O O . GLY A 1 10 ? -1.115 0.234 -0.129 1.00 0.00 10 GLY A O 4
ATOM 1511 N N . ALA A 1 11 ? 0.177 -1.019 1.226 1.00 0.00 11 ALA A N 4
ATOM 1512 C CA . ALA A 1 11 ? -0.045 -2.261 0.494 1.00 0.00 11 ALA A CA 4
ATOM 1513 C C . ALA A 1 11 ? -1.531 -2.519 0.265 1.00 0.00 11 ALA A C 4
ATOM 1514 O O . ALA A 1 11 ? -2.260 -2.878 1.189 1.00 0.00 11 ALA A O 4
ATOM 1521 N N . ALA A 1 12 ? -1.972 -2.331 -0.975 1.00 0.00 12 ALA A N 4
ATOM 1522 C CA . ALA A 1 12 ? -3.368 -2.541 -1.328 1.00 0.00 12 ALA A CA 4
ATOM 1523 C C . ALA A 1 12 ? -3.561 -2.571 -2.842 1.00 0.00 12 ALA A C 4
ATOM 1524 O O . ALA A 1 12 ? -4.628 -2.219 -3.344 1.00 0.00 12 ALA A O 4
ATOM 1531 N N . CYS A 1 13 ? -2.528 -2.994 -3.568 1.00 0.00 13 CYS A N 4
ATOM 1532 C CA . CYS A 1 13 ? -2.601 -3.068 -5.025 1.00 0.00 13 CYS A CA 4
ATOM 1533 C C . CYS A 1 13 ? -3.344 -4.323 -5.462 1.00 0.00 13 CYS A C 4
ATOM 1534 O O . CYS A 1 13 ? -3.971 -4.348 -6.519 1.00 0.00 13 CYS A O 4
ATOM 1541 N N . LEU A 1 14 ? -3.253 -5.365 -4.643 1.00 0.00 14 LEU A N 4
ATOM 1542 C CA . LEU A 1 14 ? -3.900 -6.639 -4.933 1.00 0.00 14 LEU A CA 4
ATOM 1543 C C . LEU A 1 14 ? -3.229 -7.358 -6.106 1.00 0.00 14 LEU A C 4
ATOM 1544 O O . LEU A 1 14 ? -3.665 -8.437 -6.507 1.00 0.00 14 LEU A O 4
ATOM 1560 N N . VAL A 1 15 ? -2.148 -6.778 -6.639 1.00 0.00 15 VAL A N 4
ATOM 1561 C CA . VAL A 1 15 ? -1.418 -7.405 -7.739 1.00 0.00 15 VAL A CA 4
ATOM 1562 C C . VAL A 1 15 ? -0.760 -8.699 -7.271 1.00 0.00 15 VAL A C 4
ATOM 1563 O O . VAL A 1 15 ? -0.203 -9.451 -8.070 1.00 0.00 15 VAL A O 4
ATOM 1576 N N . ASP A 1 16 ? -0.828 -8.945 -5.967 1.00 0.00 16 ASP A N 4
ATOM 1577 C CA . ASP A 1 16 ? -0.246 -10.134 -5.377 1.00 0.00 16 ASP A CA 4
ATOM 1578 C C . ASP A 1 16 ? -1.323 -11.192 -5.150 1.00 0.00 16 ASP A C 4
ATOM 1579 O O . ASP A 1 16 ? -1.249 -11.983 -4.209 1.00 0.00 16 ASP A O 4
ATOM 1588 N N . GLY A 1 17 ? -2.326 -11.192 -6.028 1.00 0.00 17 GLY A N 4
ATOM 1589 C CA . GLY A 1 17 ? -3.415 -12.146 -5.931 1.00 0.00 17 GLY A CA 4
ATOM 1590 C C . GLY A 1 17 ? -4.316 -12.112 -7.156 1.00 0.00 17 GLY A C 4
ATOM 1591 O O . GLY A 1 17 ? -4.026 -12.766 -8.158 1.00 0.00 17 GLY A O 4
ATOM 1595 N N . PRO A 1 18 ? -5.425 -11.348 -7.109 1.00 0.00 18 PRO A N 4
ATOM 1596 C CA . PRO A 1 18 ? -6.362 -11.240 -8.235 1.00 0.00 18 PRO A CA 4
ATOM 1597 C C . PRO A 1 18 ? -5.748 -10.528 -9.439 1.00 0.00 18 PRO A C 4
ATOM 1598 O O . PRO A 1 18 ? -5.991 -10.909 -10.583 1.00 0.00 18 PRO A O 4
ATOM 1609 N N . ILE A 1 19 ? -4.944 -9.500 -9.161 1.00 0.00 19 ILE A N 4
ATOM 1610 C CA . ILE A 1 19 ? -4.261 -8.717 -10.192 1.00 0.00 19 ILE A CA 4
ATOM 1611 C C . ILE A 1 19 ? -5.125 -7.575 -10.738 1.00 0.00 19 ILE A C 4
ATOM 1612 O O . ILE A 1 19 ? -5.398 -7.514 -11.938 1.00 0.00 19 ILE A O 4
ATOM 1628 N N . PRO A 1 20 ? -5.552 -6.637 -9.873 1.00 0.00 20 PRO A N 4
ATOM 1629 C CA . PRO A 1 20 ? -6.358 -5.494 -10.274 1.00 0.00 20 PRO A CA 4
ATOM 1630 C C . PRO A 1 20 ? -5.499 -4.264 -10.540 1.00 0.00 20 PRO A C 4
ATOM 1631 O O . PRO A 1 20 ? -5.949 -3.131 -10.369 1.00 0.00 20 PRO A O 4
ATOM 1642 N N . ASP A 1 21 ? -4.251 -4.496 -10.945 1.00 0.00 21 ASP A N 4
ATOM 1643 C CA . ASP A 1 21 ? -3.323 -3.406 -11.215 1.00 0.00 21 ASP A CA 4
ATOM 1644 C C . ASP A 1 21 ? -3.060 -2.622 -9.936 1.00 0.00 21 ASP A C 4
ATOM 1645 O O . ASP A 1 21 ? -3.983 -2.040 -9.370 1.00 0.00 21 ASP A O 4
ATOM 1654 N N . PHE A 1 22 ? -1.800 -2.629 -9.485 1.00 0.00 22 PHE A N 4
ATOM 1655 C CA . PHE A 1 22 ? -1.386 -1.933 -8.250 1.00 0.00 22 PHE A CA 4
ATOM 1656 C C . PHE A 1 22 ? -2.317 -0.773 -7.904 1.00 0.00 22 PHE A C 4
ATOM 1657 O O . PHE A 1 22 ? -2.019 0.389 -8.179 1.00 0.00 22 PHE A O 4
ATOM 1673 N N . GLU A 1 23 ? -3.450 -1.112 -7.306 1.00 0.00 23 GLU A N 4
ATOM 1674 C CA . GLU A 1 23 ? -4.444 -0.124 -6.922 1.00 0.00 23 GLU A CA 4
ATOM 1675 C C . GLU A 1 23 ? -4.168 0.404 -5.515 1.00 0.00 23 GLU A C 4
ATOM 1676 O O . GLU A 1 23 ? -5.029 0.347 -4.638 1.00 0.00 23 GLU A O 4
ATOM 1688 N N . ILE A 1 24 ? -2.955 0.909 -5.309 1.00 0.00 24 ILE A N 4
ATOM 1689 C CA . ILE A 1 24 ? -2.551 1.442 -4.011 1.00 0.00 24 ILE A CA 4
ATOM 1690 C C . ILE A 1 24 ? -2.889 2.924 -3.880 1.00 0.00 24 ILE A C 4
ATOM 1691 O O . ILE A 1 24 ? -3.776 3.305 -3.117 1.00 0.00 24 ILE A O 4
ATOM 1707 N N . ALA A 1 25 ? -2.161 3.759 -4.617 1.00 0.00 25 ALA A N 4
ATOM 1708 C CA . ALA A 1 25 ? -2.365 5.201 -4.566 1.00 0.00 25 ALA A CA 4
ATOM 1709 C C . ALA A 1 25 ? -1.950 5.749 -3.205 1.00 0.00 25 ALA A C 4
ATOM 1710 O O . ALA A 1 25 ? -2.623 6.608 -2.634 1.00 0.00 25 ALA A O 4
ATOM 1717 N N . GLY A 1 26 ? -0.834 5.238 -2.692 1.00 0.00 26 GLY A N 4
ATOM 1718 C CA . GLY A 1 26 ? -0.333 5.674 -1.399 1.00 0.00 26 GLY A CA 4
ATOM 1719 C C . GLY A 1 26 ? 0.401 4.568 -0.661 1.00 0.00 26 GLY A C 4
ATOM 1720 O O . GLY A 1 26 ? -0.139 3.969 0.268 1.00 0.00 26 GLY A O 4
ATOM 1724 N N . ALA A 1 27 ? 1.635 4.296 -1.077 1.00 0.00 27 ALA A N 4
ATOM 1725 C CA . ALA A 1 27 ? 2.445 3.252 -0.454 1.00 0.00 27 ALA A CA 4
ATOM 1726 C C . ALA A 1 27 ? 2.946 3.662 0.933 1.00 0.00 27 ALA A C 4
ATOM 1727 O O . ALA A 1 27 ? 3.592 2.872 1.622 1.00 0.00 27 ALA A O 4
ATOM 1747 N N . GLY A 1 29 ? 1.846 3.563 3.623 1.00 0.00 29 GLY A N 4
ATOM 1748 C CA . GLY A 1 29 ? 1.566 2.545 4.619 1.00 0.00 29 GLY A CA 4
ATOM 1749 C C . GLY A 1 29 ? 2.720 1.582 4.812 1.00 0.00 29 GLY A C 4
ATOM 1750 O O . GLY A 1 29 ? 2.919 1.053 5.906 1.00 0.00 29 GLY A O 4
ATOM 1754 N N . LEU A 1 30 ? 3.480 1.352 3.749 1.00 0.00 30 LEU A N 4
ATOM 1755 C CA . LEU A 1 30 ? 4.619 0.446 3.807 1.00 0.00 30 LEU A CA 4
ATOM 1756 C C . LEU A 1 30 ? 5.613 0.877 4.886 1.00 0.00 30 LEU A C 4
ATOM 1757 O O . LEU A 1 30 ? 6.407 0.069 5.366 1.00 0.00 30 LEU A O 4
ATOM 1792 N N . GLY A 1 32 ? 5.166 1.554 7.987 1.00 0.00 32 GLY A N 4
ATOM 1793 C CA . GLY A 1 32 ? 4.978 0.777 9.196 1.00 0.00 32 GLY A CA 4
ATOM 1794 C C . GLY A 1 32 ? 5.557 -0.622 9.095 1.00 0.00 32 GLY A C 4
ATOM 1795 O O . GLY A 1 32 ? 6.139 -1.129 10.055 1.00 0.00 32 GLY A O 4
ATOM 1799 N N . LEU A 1 33 ? 5.386 -1.253 7.939 1.00 0.00 33 LEU A N 4
ATOM 1800 C CA . LEU A 1 33 ? 5.884 -2.609 7.728 1.00 0.00 33 LEU A CA 4
ATOM 1801 C C . LEU A 1 33 ? 7.274 -2.624 7.087 1.00 0.00 33 LEU A C 4
ATOM 1802 O O . LEU A 1 33 ? 7.800 -3.690 6.774 1.00 0.00 33 LEU A O 4
ATOM 1818 N N . TRP A 1 34 ? 7.869 -1.448 6.893 1.00 0.00 34 TRP A N 4
ATOM 1819 C CA . TRP A 1 34 ? 9.196 -1.369 6.288 1.00 0.00 34 TRP A CA 4
ATOM 1820 C C . TRP A 1 34 ? 10.122 -0.459 7.091 1.00 0.00 34 TRP A C 4
ATOM 1821 O O . TRP A 1 34 ? 10.970 0.232 6.526 1.00 0.00 34 TRP A O 4
ATOM 1842 N N . GLY A 1 35 ? 9.961 -0.471 8.410 1.00 0.00 35 GLY A N 4
ATOM 1843 C CA . GLY A 1 35 ? 10.795 0.352 9.266 1.00 0.00 35 GLY A CA 4
ATOM 1844 C C . GLY A 1 35 ? 10.669 1.832 8.958 1.00 0.00 35 GLY A C 4
ATOM 1845 O O . GLY A 1 35 ? 10.294 2.213 7.849 1.00 0.00 35 GLY A O 4
ATOM 1849 N N . ASN A 1 1 ? 11.277 4.024 10.719 1.00 0.00 1 ASN A N 5
ATOM 1850 C CA . ASN A 1 1 ? 10.223 4.553 9.860 1.00 0.00 1 ASN A CA 5
ATOM 1851 C C . ASN A 1 1 ? 9.872 5.985 10.250 1.00 0.00 1 ASN A C 5
ATOM 1852 O O . ASN A 1 1 ? 9.762 6.308 11.432 1.00 0.00 1 ASN A O 5
ATOM 1863 N N . LYS A 1 2 ? 9.693 6.839 9.247 1.00 0.00 2 LYS A N 5
ATOM 1864 C CA . LYS A 1 2 ? 9.348 8.237 9.485 1.00 0.00 2 LYS A CA 5
ATOM 1865 C C . LYS A 1 2 ? 7.845 8.408 9.705 1.00 0.00 2 LYS A C 5
ATOM 1866 O O . LYS A 1 2 ? 7.241 9.354 9.199 1.00 0.00 2 LYS A O 5
ATOM 1885 N N . GLY A 1 3 ? 7.246 7.491 10.459 1.00 0.00 3 GLY A N 5
ATOM 1886 C CA . GLY A 1 3 ? 5.822 7.567 10.725 1.00 0.00 3 GLY A CA 5
ATOM 1887 C C . GLY A 1 3 ? 4.992 6.826 9.695 1.00 0.00 3 GLY A C 5
ATOM 1888 O O . GLY A 1 3 ? 4.079 6.079 10.047 1.00 0.00 3 GLY A O 5
ATOM 1892 N N . CYS A 1 4 ? 5.304 7.037 8.417 1.00 0.00 4 CYS A N 5
ATOM 1893 C CA . CYS A 1 4 ? 4.575 6.390 7.325 1.00 0.00 4 CYS A CA 5
ATOM 1894 C C . CYS A 1 4 ? 3.063 6.471 7.545 1.00 0.00 4 CYS A C 5
ATOM 1895 O O . CYS A 1 4 ? 2.311 5.624 7.064 1.00 0.00 4 CYS A O 5
ATOM 1902 N N . ALA A 1 5 ? 2.629 7.495 8.276 1.00 0.00 5 ALA A N 5
ATOM 1903 C CA . ALA A 1 5 ? 1.211 7.691 8.561 1.00 0.00 5 ALA A CA 5
ATOM 1904 C C . ALA A 1 5 ? 0.514 8.471 7.448 1.00 0.00 5 ALA A C 5
ATOM 1905 O O . ALA A 1 5 ? -0.706 8.632 7.463 1.00 0.00 5 ALA A O 5
ATOM 1912 N N . THR A 1 6 ? 1.294 8.961 6.485 1.00 0.00 6 THR A N 5
ATOM 1913 C CA . THR A 1 6 ? 0.744 9.729 5.373 1.00 0.00 6 THR A CA 5
ATOM 1914 C C . THR A 1 6 ? 0.084 8.824 4.331 1.00 0.00 6 THR A C 5
ATOM 1915 O O . THR A 1 6 ? -0.431 9.305 3.323 1.00 0.00 6 THR A O 5
ATOM 1926 N N . CYS A 1 7 ? 0.100 7.515 4.575 1.00 0.00 7 CYS A N 5
ATOM 1927 C CA . CYS A 1 7 ? -0.499 6.559 3.649 1.00 0.00 7 CYS A CA 5
ATOM 1928 C C . CYS A 1 7 ? -0.898 5.277 4.376 1.00 0.00 7 CYS A C 5
ATOM 1929 O O . CYS A 1 7 ? -0.578 4.173 3.938 1.00 0.00 7 CYS A O 5
ATOM 1936 N N . SER A 1 8 ? -1.613 5.433 5.487 1.00 0.00 8 SER A N 5
ATOM 1937 C CA . SER A 1 8 ? -2.070 4.292 6.278 1.00 0.00 8 SER A CA 5
ATOM 1938 C C . SER A 1 8 ? -2.783 3.261 5.406 1.00 0.00 8 SER A C 5
ATOM 1939 O O . SER A 1 8 ? -2.877 2.088 5.768 1.00 0.00 8 SER A O 5
ATOM 1947 N N . ILE A 1 9 ? -3.287 3.708 4.258 1.00 0.00 9 ILE A N 5
ATOM 1948 C CA . ILE A 1 9 ? -3.999 2.835 3.329 1.00 0.00 9 ILE A CA 5
ATOM 1949 C C . ILE A 1 9 ? -3.265 1.506 3.137 1.00 0.00 9 ILE A C 5
ATOM 1950 O O . ILE A 1 9 ? -3.886 0.472 2.891 1.00 0.00 9 ILE A O 5
ATOM 1966 N N . GLY A 1 10 ? -1.942 1.545 3.257 1.00 0.00 10 GLY A N 5
ATOM 1967 C CA . GLY A 1 10 ? -1.146 0.342 3.099 1.00 0.00 10 GLY A CA 5
ATOM 1968 C C . GLY A 1 10 ? -1.086 -0.132 1.659 1.00 0.00 10 GLY A C 5
ATOM 1969 O O . GLY A 1 10 ? -1.730 0.442 0.782 1.00 0.00 10 GLY A O 5
ATOM 1973 N N . ALA A 1 11 ? -0.308 -1.183 1.418 1.00 0.00 11 ALA A N 5
ATOM 1974 C CA . ALA A 1 11 ? -0.162 -1.736 0.077 1.00 0.00 11 ALA A CA 5
ATOM 1975 C C . ALA A 1 11 ? -1.332 -2.648 -0.275 1.00 0.00 11 ALA A C 5
ATOM 1976 O O . ALA A 1 11 ? -1.626 -3.603 0.445 1.00 0.00 11 ALA A O 5
ATOM 1983 N N . ALA A 1 12 ? -1.996 -2.348 -1.387 1.00 0.00 12 ALA A N 5
ATOM 1984 C CA . ALA A 1 12 ? -3.134 -3.141 -1.835 1.00 0.00 12 ALA A CA 5
ATOM 1985 C C . ALA A 1 12 ? -3.399 -2.927 -3.321 1.00 0.00 12 ALA A C 5
ATOM 1986 O O . ALA A 1 12 ? -4.495 -2.529 -3.717 1.00 0.00 12 ALA A O 5
ATOM 1993 N N . CYS A 1 13 ? -2.388 -3.192 -4.142 1.00 0.00 13 CYS A N 5
ATOM 1994 C CA . CYS A 1 13 ? -2.518 -3.027 -5.585 1.00 0.00 13 CYS A CA 5
ATOM 1995 C C . CYS A 1 13 ? -3.422 -4.104 -6.172 1.00 0.00 13 CYS A C 5
ATOM 1996 O O . CYS A 1 13 ? -4.090 -3.884 -7.182 1.00 0.00 13 CYS A O 5
ATOM 2003 N N . LEU A 1 14 ? -3.424 -5.270 -5.536 1.00 0.00 14 LEU A N 5
ATOM 2004 C CA . LEU A 1 14 ? -4.232 -6.400 -5.986 1.00 0.00 14 LEU A CA 5
ATOM 2005 C C . LEU A 1 14 ? -3.701 -6.990 -7.294 1.00 0.00 14 LEU A C 5
ATOM 2006 O O . LEU A 1 14 ? -4.276 -7.938 -7.825 1.00 0.00 14 LEU A O 5
ATOM 2022 N N . VAL A 1 15 ? -2.585 -6.455 -7.799 1.00 0.00 15 VAL A N 5
ATOM 2023 C CA . VAL A 1 15 ? -1.987 -6.979 -9.026 1.00 0.00 15 VAL A CA 5
ATOM 2024 C C . VAL A 1 15 ? -1.470 -8.395 -8.799 1.00 0.00 15 VAL A C 5
ATOM 2025 O O . VAL A 1 15 ? -1.027 -9.066 -9.731 1.00 0.00 15 VAL A O 5
ATOM 2038 N N . ASP A 1 16 ? -1.526 -8.839 -7.546 1.00 0.00 16 ASP A N 5
ATOM 2039 C CA . ASP A 1 16 ? -1.065 -10.160 -7.175 1.00 0.00 16 ASP A CA 5
ATOM 2040 C C . ASP A 1 16 ? -2.243 -11.130 -7.102 1.00 0.00 16 ASP A C 5
ATOM 2041 O O . ASP A 1 16 ? -2.232 -12.087 -6.327 1.00 0.00 16 ASP A O 5
ATOM 2050 N N . GLY A 1 17 ? -3.258 -10.867 -7.926 1.00 0.00 17 GLY A N 5
ATOM 2051 C CA . GLY A 1 17 ? -4.440 -11.710 -7.966 1.00 0.00 17 GLY A CA 5
ATOM 2052 C C . GLY A 1 17 ? -5.236 -11.511 -9.247 1.00 0.00 17 GLY A C 5
ATOM 2053 O O . GLY A 1 17 ? 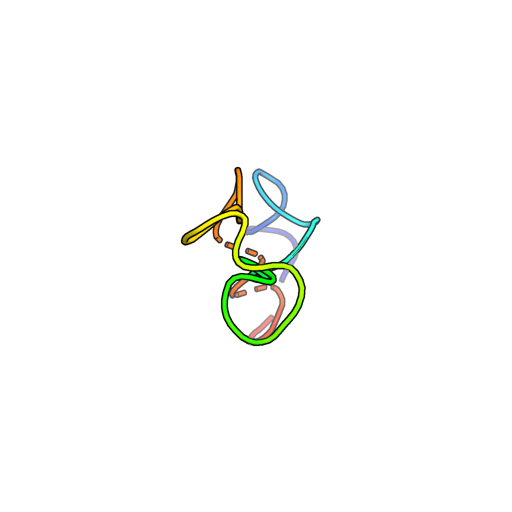-4.919 -12.113 -10.273 1.00 0.00 17 GLY A O 5
ATOM 2057 N N . PRO A 1 18 ? -6.280 -10.660 -9.223 1.00 0.00 18 PRO A N 5
ATOM 2058 C CA . PRO A 1 18 ? -7.108 -10.391 -10.405 1.00 0.00 18 PRO A CA 5
ATOM 2059 C C . PRO A 1 18 ? -6.387 -9.522 -11.434 1.00 0.00 18 PRO A C 5
ATOM 2060 O O . PRO A 1 18 ? -6.648 -9.621 -12.632 1.00 0.00 18 PRO A O 5
ATOM 2071 N N . ILE A 1 19 ? -5.470 -8.681 -10.946 1.00 0.00 19 ILE A N 5
ATOM 2072 C CA . ILE A 1 19 ? -4.676 -7.785 -11.790 1.00 0.00 19 ILE A CA 5
ATOM 2073 C C . ILE A 1 19 ? -5.393 -6.461 -12.074 1.00 0.00 19 ILE A C 5
ATOM 2074 O O . ILE A 1 19 ? -5.625 -6.112 -13.233 1.00 0.00 19 ILE A O 5
ATOM 2090 N N . PRO A 1 20 ? -5.746 -5.694 -11.024 1.00 0.00 20 PRO A N 5
ATOM 2091 C CA . PRO A 1 20 ? -6.419 -4.411 -11.172 1.00 0.00 20 PRO A CA 5
ATOM 2092 C C . PRO A 1 20 ? -5.438 -3.244 -11.182 1.00 0.00 20 PRO A C 5
ATOM 2093 O O . PRO A 1 20 ? -5.713 -2.190 -10.611 1.00 0.00 20 PRO A O 5
ATOM 2104 N N . ASP A 1 21 ? -4.288 -3.444 -11.833 1.00 0.00 21 ASP A N 5
ATOM 2105 C CA . ASP A 1 21 ? -3.246 -2.415 -11.925 1.00 0.00 21 ASP A CA 5
ATOM 2106 C C . ASP A 1 21 ? -2.946 -1.802 -10.557 1.00 0.00 21 ASP A C 5
ATOM 2107 O O . ASP A 1 21 ? -3.763 -1.065 -10.009 1.00 0.00 21 ASP A O 5
ATOM 2116 N N . PHE A 1 22 ? -1.761 -2.124 -10.020 1.00 0.00 22 PHE A N 5
ATOM 2117 C CA . PHE A 1 22 ? -1.308 -1.629 -8.701 1.00 0.00 22 PHE A CA 5
ATOM 2118 C C . PHE A 1 22 ? -2.149 -0.461 -8.198 1.00 0.00 22 PHE A C 5
ATOM 2119 O O . PHE A 1 22 ? -1.785 0.702 -8.367 1.00 0.00 22 PHE A O 5
ATOM 2135 N N . GLU A 1 23 ? -3.282 -0.785 -7.589 1.00 0.00 23 GLU A N 5
ATOM 2136 C CA . GLU A 1 23 ? -4.184 0.228 -7.067 1.00 0.00 23 GLU A CA 5
ATOM 2137 C C . GLU A 1 23 ? -3.787 0.635 -5.649 1.00 0.00 23 GLU A C 5
ATOM 2138 O O . GLU A 1 23 ? -4.595 0.571 -4.722 1.00 0.00 23 GLU A O 5
ATOM 2150 N N . ILE A 1 24 ? -2.536 1.058 -5.493 1.00 0.00 24 ILE A N 5
ATOM 2151 C CA . ILE A 1 24 ? -2.023 1.480 -4.195 1.00 0.00 24 ILE A CA 5
ATOM 2152 C C . ILE A 1 24 ? -2.544 2.863 -3.823 1.00 0.00 24 ILE A C 5
ATOM 2153 O O . ILE A 1 24 ? -3.251 3.026 -2.829 1.00 0.00 24 ILE A O 5
ATOM 2169 N N . ALA A 1 25 ? -2.187 3.859 -4.627 1.00 0.00 25 ALA A N 5
ATOM 2170 C CA . ALA A 1 25 ? -2.614 5.232 -4.384 1.00 0.00 25 ALA A CA 5
ATOM 2171 C C . ALA A 1 25 ? -2.086 5.746 -3.049 1.00 0.00 25 ALA A C 5
ATOM 2172 O O . ALA A 1 25 ? -2.660 6.659 -2.455 1.00 0.00 25 ALA A O 5
ATOM 2179 N N . GLY A 1 26 ? -0.987 5.161 -2.582 1.00 0.00 26 GLY A N 5
ATOM 2180 C CA . GLY A 1 26 ? -0.404 5.582 -1.321 1.00 0.00 26 GLY A CA 5
ATOM 2181 C C . GLY A 1 26 ? 0.154 4.425 -0.516 1.00 0.00 26 GLY A C 5
ATOM 2182 O O . GLY A 1 26 ? -0.430 4.020 0.489 1.00 0.00 26 GLY A O 5
ATOM 2186 N N . ALA A 1 27 ? 1.295 3.897 -0.951 1.00 0.00 27 ALA A N 5
ATOM 2187 C CA . ALA A 1 27 ? 1.941 2.784 -0.259 1.00 0.00 27 ALA A CA 5
ATOM 2188 C C . ALA A 1 27 ? 2.585 3.228 1.057 1.00 0.00 27 ALA A C 5
ATOM 2189 O O . ALA A 1 27 ? 3.190 2.418 1.760 1.00 0.00 27 ALA A O 5
ATOM 2209 N N . GLY A 1 29 ? 1.814 3.425 3.893 1.00 0.00 29 GLY A N 5
ATOM 2210 C CA . GLY A 1 29 ? 1.607 2.475 4.975 1.00 0.00 29 GLY A CA 5
ATOM 2211 C C . GLY A 1 29 ? 2.788 1.545 5.188 1.00 0.00 29 GLY A C 5
ATOM 2212 O O . GLY A 1 29 ? 3.068 1.140 6.316 1.00 0.00 29 GLY A O 5
ATOM 2216 N N . LEU A 1 30 ? 3.479 1.206 4.107 1.00 0.00 30 LEU A N 5
ATOM 2217 C CA . LEU A 1 30 ? 4.632 0.317 4.187 1.00 0.00 30 LEU A CA 5
ATOM 2218 C C . LEU A 1 30 ? 5.733 0.913 5.065 1.00 0.00 30 LEU A C 5
ATOM 2219 O O . LEU A 1 30 ? 6.625 0.200 5.524 1.00 0.00 30 LEU A O 5
ATOM 2254 N N . GLY A 1 32 ? 5.520 2.144 8.113 1.00 0.00 32 GLY A N 5
ATOM 2255 C CA . GLY A 1 32 ? 5.441 1.607 9.460 1.00 0.00 32 GLY A CA 5
ATOM 2256 C C . GLY A 1 32 ? 5.828 0.140 9.540 1.00 0.00 32 GLY A C 5
ATOM 2257 O O . GLY A 1 32 ? 6.001 -0.399 10.633 1.00 0.00 32 GLY A O 5
ATOM 2261 N N . LEU A 1 33 ? 5.958 -0.510 8.387 1.00 0.00 33 LEU A N 5
ATOM 2262 C CA . LEU A 1 33 ? 6.321 -1.924 8.349 1.00 0.00 33 LEU A CA 5
ATOM 2263 C C . LEU A 1 33 ? 7.829 -2.118 8.201 1.00 0.00 33 LEU A C 5
ATOM 2264 O O . LEU A 1 33 ? 8.291 -3.221 7.909 1.00 0.00 33 LEU A O 5
ATOM 2280 N N . TRP A 1 34 ? 8.596 -1.049 8.404 1.00 0.00 34 TRP A N 5
ATOM 2281 C CA . TRP A 1 34 ? 10.049 -1.125 8.292 1.00 0.00 34 TRP A CA 5
ATOM 2282 C C . TRP A 1 34 ? 10.728 -0.491 9.502 1.00 0.00 34 TRP A C 5
ATOM 2283 O O . TRP A 1 34 ? 11.212 -1.191 10.390 1.00 0.00 34 TRP A O 5
ATOM 2304 N N . GLY A 1 35 ? 10.761 0.838 9.531 1.00 0.00 35 GLY A N 5
ATOM 2305 C CA . GLY A 1 35 ? 11.383 1.540 10.636 1.00 0.00 35 GLY A CA 5
ATOM 2306 C C . GLY A 1 35 ? 11.861 2.926 10.249 1.00 0.00 35 GLY A C 5
ATOM 2307 O O . GLY A 1 35 ? 12.574 3.089 9.259 1.00 0.00 35 GLY A O 5
ATOM 2311 N N . ASN A 1 1 ? 8.991 6.936 10.802 1.00 0.00 1 ASN A N 6
ATOM 2312 C CA . ASN A 1 1 ? 7.863 6.766 9.890 1.00 0.00 1 ASN A CA 6
ATOM 2313 C C . ASN A 1 1 ? 7.037 8.048 9.797 1.00 0.00 1 ASN A C 6
ATOM 2314 O O . ASN A 1 1 ? 5.808 8.003 9.731 1.00 0.00 1 ASN A O 6
ATOM 2325 N N . LYS A 1 2 ? 7.719 9.187 9.788 1.00 0.00 2 LYS A N 6
ATOM 2326 C CA . LYS A 1 2 ? 7.047 10.479 9.700 1.00 0.00 2 LYS A CA 6
ATOM 2327 C C . LYS A 1 2 ? 6.285 10.618 8.384 1.00 0.00 2 LYS A C 6
ATOM 2328 O O . LYS A 1 2 ? 5.409 11.472 8.254 1.00 0.00 2 LYS A O 6
ATOM 2347 N N . GLY A 1 3 ? 6.625 9.778 7.409 1.00 0.00 3 GLY A N 6
ATOM 2348 C CA . GLY A 1 3 ? 5.960 9.834 6.121 1.00 0.00 3 GLY A CA 6
ATOM 2349 C C . GLY A 1 3 ? 4.943 8.724 5.937 1.00 0.00 3 GLY A C 6
ATOM 2350 O O . GLY A 1 3 ? 3.985 8.874 5.179 1.00 0.00 3 GLY A O 6
ATOM 2354 N N . CYS A 1 4 ? 5.150 7.604 6.626 1.00 0.00 4 CYS A N 6
ATOM 2355 C CA . CYS A 1 4 ? 4.238 6.468 6.524 1.00 0.00 4 CYS A CA 6
ATOM 2356 C C . CYS A 1 4 ? 2.940 6.710 7.297 1.00 0.00 4 CYS A C 6
ATOM 2357 O O . CYS A 1 4 ? 2.047 5.862 7.297 1.00 0.00 4 CYS A O 6
ATOM 2364 N N . ALA A 1 5 ? 2.835 7.863 7.951 1.00 0.00 5 ALA A N 6
ATOM 2365 C CA . ALA A 1 5 ? 1.640 8.198 8.717 1.00 0.00 5 ALA A CA 6
ATOM 2366 C C . ALA A 1 5 ? 0.471 8.536 7.795 1.00 0.00 5 ALA A C 6
ATOM 2367 O O . ALA A 1 5 ? -0.620 7.982 7.932 1.00 0.00 5 ALA A O 6
ATOM 2374 N N . THR A 1 6 ? 0.707 9.449 6.858 1.00 0.00 6 THR A N 6
ATOM 2375 C CA . THR A 1 6 ? -0.324 9.867 5.910 1.00 0.00 6 THR A CA 6
ATOM 237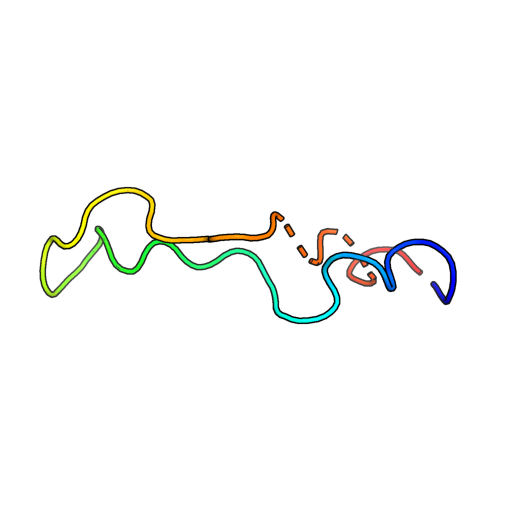6 C C . THR A 1 6 ? -0.510 8.841 4.791 1.00 0.00 6 THR A C 6
ATOM 2377 O O . THR A 1 6 ? -0.516 9.190 3.610 1.00 0.00 6 THR A O 6
ATOM 2388 N N . CYS A 1 7 ? -0.664 7.576 5.167 1.00 0.00 7 CYS A N 6
ATOM 2389 C CA . CYS A 1 7 ? -0.852 6.503 4.195 1.00 0.00 7 CYS A CA 6
ATOM 2390 C C . CYS A 1 7 ? -1.045 5.165 4.903 1.00 0.00 7 CYS A C 6
ATOM 2391 O O . CYS A 1 7 ? -0.463 4.155 4.512 1.00 0.00 7 CYS A O 6
ATOM 2398 N N . SER A 1 8 ? -1.867 5.166 5.949 1.00 0.00 8 SER A N 6
ATOM 2399 C CA . SER A 1 8 ? -2.135 3.952 6.715 1.00 0.00 8 SER A CA 6
ATOM 2400 C C . SER A 1 8 ? -2.535 2.800 5.796 1.00 0.00 8 SER A C 6
ATOM 2401 O O . SER A 1 8 ? -2.340 1.631 6.129 1.00 0.00 8 SER A O 6
ATOM 2409 N N . ILE A 1 9 ? -3.086 3.139 4.636 1.00 0.00 9 ILE A N 6
ATOM 2410 C CA . ILE A 1 9 ? -3.505 2.138 3.666 1.00 0.00 9 ILE A CA 6
ATOM 2411 C C . ILE A 1 9 ? -2.324 1.260 3.255 1.00 0.00 9 ILE A C 6
ATOM 2412 O O . ILE A 1 9 ? -2.215 0.110 3.680 1.00 0.00 9 ILE A O 6
ATOM 2428 N N . GLY A 1 10 ? -1.441 1.812 2.431 1.00 0.00 10 GLY A N 6
ATOM 2429 C CA . GLY A 1 10 ? -0.280 1.068 1.982 1.00 0.00 10 GLY A CA 6
ATOM 2430 C C . GLY A 1 10 ? -0.596 0.109 0.852 1.00 0.00 10 GLY A C 6
ATOM 2431 O O . GLY A 1 10 ? -1.400 0.414 -0.028 1.00 0.00 10 GLY A O 6
ATOM 2435 N N . ALA A 1 11 ? 0.046 -1.056 0.880 1.00 0.00 11 ALA A N 6
ATOM 2436 C CA . ALA A 1 11 ? -0.157 -2.072 -0.148 1.00 0.00 11 ALA A CA 6
ATOM 2437 C C . ALA A 1 11 ? -1.634 -2.428 -0.297 1.00 0.00 11 ALA A C 6
ATOM 2438 O O . ALA A 1 11 ? -2.214 -3.095 0.559 1.00 0.00 11 ALA A O 6
ATOM 2445 N N . ALA A 1 12 ? -2.232 -1.978 -1.396 1.00 0.00 12 ALA A N 6
ATOM 2446 C CA . ALA A 1 12 ? -3.639 -2.244 -1.671 1.00 0.00 12 ALA A CA 6
ATOM 2447 C C . ALA A 1 12 ? -3.959 -1.970 -3.136 1.00 0.00 12 ALA A C 6
ATOM 2448 O O . ALA A 1 12 ? -4.497 -0.918 -3.479 1.00 0.00 12 ALA A O 6
ATOM 2455 N N . CYS A 1 13 ? -3.608 -2.919 -3.997 1.00 0.00 13 CYS A N 6
ATOM 2456 C CA . CYS A 1 13 ? -3.838 -2.781 -5.432 1.00 0.00 13 CYS A CA 6
ATOM 2457 C C . CYS A 1 13 ? -5.317 -2.776 -5.778 1.00 0.00 13 CYS A C 6
ATOM 2458 O O . CYS A 1 13 ? -5.728 -2.179 -6.773 1.00 0.00 13 CYS A O 6
ATOM 2465 N N . LEU A 1 14 ? -6.109 -3.486 -4.989 1.00 0.00 14 LEU A N 6
ATOM 2466 C CA . LEU A 1 14 ? -7.535 -3.599 -5.256 1.00 0.00 14 LEU A CA 6
ATOM 2467 C C . LEU A 1 14 ? -7.761 -4.448 -6.512 1.00 0.00 14 LEU A C 6
ATOM 2468 O O . LEU A 1 14 ? -8.894 -4.613 -6.966 1.00 0.00 14 LEU A O 6
ATOM 2484 N N . VAL A 1 15 ? -6.666 -5.004 -7.055 1.00 0.00 15 VAL A N 6
ATOM 2485 C CA . VAL A 1 15 ? -6.728 -5.857 -8.237 1.00 0.00 15 VAL A CA 6
ATOM 2486 C C . VAL A 1 15 ? -7.473 -7.153 -7.936 1.00 0.00 15 VAL A C 6
ATOM 2487 O O . VAL A 1 15 ? -7.665 -7.990 -8.818 1.00 0.00 15 VAL A O 6
ATOM 2500 N N . ASP A 1 16 ? -7.887 -7.311 -6.683 1.00 0.00 16 ASP A N 6
ATOM 2501 C CA . ASP A 1 16 ? -8.603 -8.496 -6.255 1.00 0.00 16 ASP A CA 6
ATOM 2502 C C . ASP A 1 16 ? -10.110 -8.234 -6.238 1.00 0.00 16 ASP A C 6
ATOM 2503 O O . ASP A 1 16 ? -10.868 -8.921 -5.551 1.00 0.00 16 ASP A O 6
ATOM 2512 N N . GLY A 1 17 ? -10.529 -7.236 -7.016 1.00 0.00 17 GLY A N 6
ATOM 2513 C CA . GLY A 1 17 ? -11.933 -6.881 -7.115 1.00 0.00 17 GLY A CA 6
ATOM 2514 C C . GLY A 1 17 ? -12.269 -6.347 -8.498 1.00 0.00 17 GLY A C 6
ATOM 2515 O O . GLY A 1 17 ? -12.349 -7.119 -9.452 1.00 0.00 17 GLY A O 6
ATOM 2519 N N . PRO A 1 18 ? -12.453 -5.020 -8.647 1.00 0.00 18 PRO A N 6
ATOM 2520 C CA . PRO A 1 18 ? -12.758 -4.415 -9.948 1.00 0.00 18 PRO A CA 6
ATOM 2521 C C . PRO A 1 18 ? -11.709 -4.776 -11.002 1.00 0.00 18 PRO A C 6
ATOM 2522 O O . PRO A 1 18 ? -11.981 -4.730 -12.200 1.00 0.00 18 PRO A O 6
ATOM 2533 N N . ILE A 1 19 ? -10.516 -5.152 -10.530 1.00 0.00 19 ILE A N 6
ATOM 2534 C CA . ILE A 1 19 ? -9.401 -5.554 -11.389 1.00 0.00 19 ILE A CA 6
ATOM 2535 C C . ILE A 1 19 ? -8.556 -4.368 -11.868 1.00 0.00 19 ILE A C 6
ATOM 2536 O O . ILE A 1 19 ? -8.159 -4.313 -13.032 1.00 0.00 19 ILE A O 6
ATOM 2552 N N . PRO A 1 20 ? -8.243 -3.405 -10.983 1.00 0.00 20 PRO A N 6
ATOM 2553 C CA . PRO A 1 20 ? -7.417 -2.253 -11.353 1.00 0.00 20 PRO A CA 6
ATOM 2554 C C . PRO A 1 20 ? -6.069 -2.698 -11.920 1.00 0.00 20 PRO A C 6
ATOM 2555 O O . PRO A 1 20 ? -5.948 -2.917 -13.125 1.00 0.00 20 PRO A O 6
ATOM 2566 N N . ASP A 1 21 ? -5.069 -2.849 -11.046 1.00 0.00 21 ASP A N 6
ATOM 2567 C CA . ASP A 1 21 ? -3.723 -3.288 -11.442 1.00 0.00 21 ASP A CA 6
ATOM 2568 C C . ASP A 1 21 ? -2.669 -2.793 -10.452 1.00 0.00 21 ASP A C 6
ATOM 2569 O O . ASP A 1 21 ? -2.017 -1.776 -10.685 1.00 0.00 21 ASP A O 6
ATOM 2578 N N . PHE A 1 22 ? -2.503 -3.517 -9.345 1.00 0.00 22 PHE A N 6
ATOM 2579 C CA . PHE A 1 22 ? -1.522 -3.142 -8.321 1.00 0.00 22 PHE A CA 6
ATOM 2580 C C . PHE A 1 22 ? -1.644 -1.657 -7.988 1.00 0.00 22 PHE A C 6
ATOM 2581 O O . PHE A 1 22 ? -0.644 -0.945 -7.900 1.00 0.00 22 PHE A O 6
ATOM 2597 N N . GLU A 1 23 ? -2.879 -1.192 -7.824 1.00 0.00 23 GLU A N 6
ATOM 2598 C CA . GLU A 1 23 ? -3.126 0.211 -7.526 1.00 0.00 23 GLU A CA 6
ATOM 2599 C C . GLU A 1 23 ? -2.562 0.610 -6.160 1.00 0.00 23 GLU A C 6
ATOM 2600 O O . GLU A 1 23 ? -3.011 0.131 -5.121 1.00 0.00 23 GLU A O 6
ATOM 2612 N N . ILE A 1 24 ? -1.575 1.499 -6.172 1.00 0.00 24 ILE A N 6
ATOM 2613 C CA . ILE A 1 24 ? -0.958 1.968 -4.938 1.00 0.00 24 ILE A CA 6
ATOM 2614 C C . ILE A 1 24 ? -1.696 3.188 -4.392 1.00 0.00 24 ILE A C 6
ATOM 2615 O O . ILE A 1 24 ? -2.483 3.079 -3.452 1.00 0.00 24 ILE A O 6
ATOM 2631 N N . ALA A 1 25 ? -1.442 4.350 -4.994 1.00 0.00 25 ALA A N 6
ATOM 2632 C CA . ALA A 1 25 ? -2.083 5.596 -4.580 1.00 0.00 25 ALA A CA 6
ATOM 2633 C C . ALA A 1 25 ? -2.129 5.732 -3.061 1.00 0.00 25 ALA A C 6
ATOM 2634 O O . ALA A 1 25 ? -3.042 6.350 -2.512 1.00 0.00 25 ALA A O 6
ATOM 2641 N N . GLY A 1 26 ? -1.142 5.153 -2.386 1.00 0.00 26 GLY A N 6
ATOM 2642 C CA . GLY A 1 26 ? -1.098 5.229 -0.938 1.00 0.00 26 GLY A CA 6
ATOM 2643 C C . GLY A 1 26 ? -0.284 4.110 -0.317 1.00 0.00 26 GLY A C 6
ATOM 2644 O O . GLY A 1 26 ? -0.717 3.483 0.649 1.00 0.00 26 GLY A O 6
ATOM 2648 N N . ALA A 1 27 ? 0.903 3.865 -0.866 1.00 0.00 27 ALA A N 6
ATOM 2649 C CA . ALA A 1 27 ? 1.785 2.818 -0.355 1.00 0.00 27 ALA A CA 6
ATOM 2650 C C . ALA A 1 27 ? 2.429 3.208 0.978 1.00 0.00 27 ALA A C 6
ATOM 2651 O O . ALA A 1 27 ? 3.277 2.484 1.498 1.00 0.00 27 ALA A O 6
ATOM 2671 N N . GLY A 1 29 ? 1.621 2.903 3.880 1.00 0.00 29 GLY A N 6
ATOM 2672 C CA . GLY A 1 29 ? 1.555 1.821 4.850 1.00 0.00 29 GLY A CA 6
ATOM 2673 C C . GLY A 1 29 ? 2.869 1.080 5.023 1.00 0.00 29 GLY A C 6
ATOM 2674 O O . GLY A 1 29 ? 3.149 0.549 6.098 1.00 0.00 29 GLY A O 6
ATOM 2678 N N . LEU A 1 30 ? 3.676 1.038 3.968 1.00 0.00 30 LEU A N 6
ATOM 2679 C CA . LEU A 1 30 ? 4.959 0.351 4.024 1.00 0.00 30 LEU A CA 6
ATOM 2680 C C . LEU A 1 30 ? 5.903 1.029 5.018 1.00 0.00 30 LEU A C 6
ATOM 2681 O O . LEU A 1 30 ? 6.732 0.369 5.644 1.00 0.00 30 LEU A O 6
ATOM 2716 N N . GLY A 1 32 ? 5.242 1.998 7.771 1.00 0.00 32 GLY A N 6
ATOM 2717 C CA . GLY A 1 32 ? 4.899 1.560 9.114 1.00 0.00 32 GLY A CA 6
ATOM 2718 C C . GLY A 1 32 ? 6.057 0.906 9.850 1.00 0.00 32 GLY A C 6
ATOM 2719 O O . GLY A 1 32 ? 6.236 1.123 11.049 1.00 0.00 32 GLY A O 6
ATOM 2723 N N . LEU A 1 33 ? 6.840 0.101 9.139 1.00 0.00 33 LEU A N 6
ATOM 2724 C CA . LEU A 1 33 ? 7.978 -0.585 9.748 1.00 0.00 33 LEU A CA 6
ATOM 2725 C C . LEU A 1 33 ? 9.251 0.261 9.684 1.00 0.00 33 LEU A C 6
ATOM 2726 O O . LEU A 1 33 ? 10.344 -0.229 9.969 1.00 0.00 33 LEU A O 6
ATOM 2742 N N . TRP A 1 34 ? 9.105 1.531 9.316 1.00 0.00 34 TRP A N 6
ATOM 2743 C CA . TRP A 1 34 ? 10.243 2.434 9.224 1.00 0.00 34 TRP A CA 6
ATOM 2744 C C . TRP A 1 34 ? 9.910 3.775 9.868 1.00 0.00 34 TRP A C 6
ATOM 2745 O O . TRP A 1 34 ? 9.530 4.725 9.183 1.00 0.00 34 TRP A O 6
ATOM 2766 N N . GLY A 1 35 ? 10.050 3.835 11.191 1.00 0.00 35 GLY A N 6
ATOM 2767 C CA . GLY A 1 35 ? 9.757 5.053 11.939 1.00 0.00 35 GLY A CA 6
ATOM 2768 C C . GLY A 1 35 ? 10.109 6.326 11.186 1.00 0.00 35 GLY A C 6
ATOM 2769 O O . GLY A 1 35 ? 11.248 6.502 10.753 1.00 0.00 35 GLY A O 6
ATOM 2773 N N . ASN A 1 1 ? 7.716 0.536 12.228 1.00 0.00 1 ASN A N 7
ATOM 2774 C CA . ASN A 1 1 ? 6.480 0.673 11.468 1.00 0.00 1 ASN A CA 7
ATOM 2775 C C . ASN A 1 1 ? 5.351 1.216 12.343 1.00 0.00 1 ASN A C 7
ATOM 2776 O O . ASN A 1 1 ? 4.301 0.589 12.481 1.00 0.00 1 ASN A O 7
ATOM 2787 N N . LYS A 1 2 ? 5.570 2.390 12.927 1.00 0.00 2 LYS A N 7
ATOM 2788 C CA . LYS A 1 2 ? 4.564 3.017 13.780 1.00 0.00 2 LYS A CA 7
ATOM 2789 C C . LYS A 1 2 ? 3.412 3.563 12.936 1.00 0.00 2 LYS A C 7
ATOM 2790 O O . LYS A 1 2 ? 3.138 4.763 12.939 1.00 0.00 2 LYS A O 7
ATOM 2809 N N . GLY A 1 3 ? 2.746 2.672 12.203 1.00 0.00 3 GLY A N 7
ATOM 2810 C CA . GLY A 1 3 ? 1.642 3.085 11.356 1.00 0.00 3 GLY A CA 7
ATOM 2811 C C . GLY A 1 3 ? 2.086 3.977 10.208 1.00 0.00 3 GLY A C 7
ATOM 2812 O O . GLY A 1 3 ? 1.252 4.529 9.491 1.00 0.00 3 GLY A O 7
ATOM 2816 N N . CYS A 1 4 ? 3.405 4.114 10.035 1.00 0.00 4 CYS A N 7
ATOM 2817 C CA . CYS A 1 4 ? 3.981 4.941 8.975 1.00 0.00 4 CYS A CA 7
ATOM 2818 C C . CYS A 1 4 ? 3.171 6.221 8.746 1.00 0.00 4 CYS A C 7
ATOM 2819 O O . CYS A 1 4 ? 2.401 6.640 9.609 1.00 0.00 4 CYS A O 7
ATOM 2826 N N . ALA A 1 5 ? 3.369 6.849 7.590 1.00 0.00 5 ALA A N 7
ATOM 2827 C CA . ALA A 1 5 ? 2.672 8.089 7.264 1.00 0.00 5 ALA A CA 7
ATOM 2828 C C . ALA A 1 5 ? 1.180 7.863 7.017 1.00 0.00 5 ALA A C 7
ATOM 2829 O O . ALA A 1 5 ? 0.668 6.754 7.173 1.00 0.00 5 ALA A O 7
ATOM 2836 N N . THR A 1 6 ? 0.495 8.937 6.635 1.00 0.00 6 THR A N 7
ATOM 2837 C CA . THR A 1 6 ? -0.935 8.903 6.363 1.00 0.00 6 THR A CA 7
ATOM 2838 C C . THR A 1 6 ? -1.222 8.309 4.991 1.00 0.00 6 THR A C 7
ATOM 2839 O O . THR A 1 6 ? -1.828 8.953 4.135 1.00 0.00 6 THR A O 7
ATOM 2850 N N . CYS A 1 7 ? -0.785 7.079 4.790 1.00 0.00 7 CYS A N 7
ATOM 2851 C CA . CYS A 1 7 ? -0.996 6.396 3.516 1.00 0.00 7 CYS A CA 7
ATOM 2852 C C . CYS A 1 7 ? -1.021 4.882 3.697 1.00 0.00 7 CYS A C 7
ATOM 2853 O O . CYS A 1 7 ? -0.582 4.136 2.824 1.00 0.00 7 CYS A O 7
ATOM 2860 N N . SER A 1 8 ? -1.556 4.432 4.831 1.00 0.00 8 SER A N 7
ATOM 2861 C CA . SER A 1 8 ? -1.651 3.003 5.124 1.00 0.00 8 SER A CA 7
ATOM 2862 C C . SER A 1 8 ? -2.278 2.242 3.959 1.00 0.00 8 SER A C 7
ATOM 2863 O O . SER A 1 8 ? -2.007 1.058 3.759 1.00 0.00 8 SER A O 7
ATOM 2871 N N . ILE A 1 9 ? -3.112 2.932 3.189 1.00 0.00 9 ILE A N 7
ATOM 2872 C CA . ILE A 1 9 ? -3.773 2.327 2.040 1.00 0.00 9 ILE A CA 7
ATOM 2873 C C . ILE A 1 9 ? -2.749 1.844 1.010 1.00 0.00 9 ILE A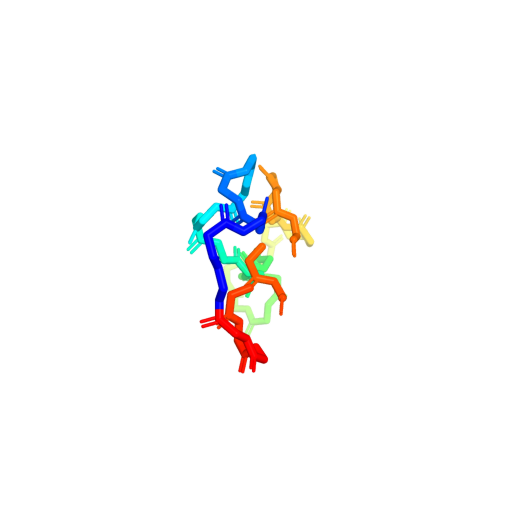 C 7
ATOM 2874 O O . ILE A 1 9 ? -3.053 0.996 0.170 1.00 0.00 9 ILE A O 7
ATOM 2890 N N . GLY A 1 10 ? -1.540 2.392 1.078 1.00 0.00 10 GLY A N 7
ATOM 2891 C CA . GLY A 1 10 ? -0.491 2.015 0.146 1.00 0.00 10 GLY A CA 7
ATOM 2892 C C . GLY A 1 10 ? -0.349 0.514 -0.023 1.00 0.00 10 GLY A C 7
ATOM 2893 O O . GLY A 1 10 ? -0.646 -0.026 -1.089 1.00 0.00 10 GLY A O 7
ATOM 2897 N N . ALA A 1 11 ? 0.115 -0.160 1.025 1.00 0.00 11 ALA A N 7
ATOM 2898 C CA . ALA A 1 11 ? 0.302 -1.606 0.980 1.00 0.00 11 ALA A CA 7
ATOM 2899 C C . ALA A 1 11 ? -1.036 -2.337 0.926 1.00 0.00 11 ALA A C 7
ATOM 2900 O O . ALA A 1 11 ? -1.393 -3.071 1.849 1.00 0.00 11 ALA A O 7
ATOM 2907 N N . ALA A 1 12 ? -1.774 -2.131 -0.160 1.00 0.00 12 ALA A N 7
ATOM 2908 C CA . ALA A 1 12 ? -3.071 -2.764 -0.337 1.00 0.00 12 ALA A CA 7
ATOM 2909 C C . ALA A 1 12 ? -3.597 -2.548 -1.752 1.00 0.00 12 ALA A C 7
ATOM 2910 O O . ALA A 1 12 ? -4.498 -1.739 -1.973 1.00 0.00 12 ALA A O 7
ATOM 2917 N N . CYS A 1 13 ? -3.029 -3.276 -2.708 1.00 0.00 13 CYS A N 7
ATOM 2918 C CA . CYS A 1 13 ? -3.444 -3.161 -4.102 1.00 0.00 13 CYS A CA 7
ATOM 2919 C C . CYS A 1 13 ? -4.824 -3.761 -4.310 1.00 0.00 13 CYS A C 7
ATOM 2920 O O . CYS A 1 13 ? -5.598 -3.285 -5.135 1.00 0.00 13 CYS A O 7
ATOM 2927 N N . LEU A 1 14 ? -5.098 -4.843 -3.587 1.00 0.00 14 LEU A N 7
ATOM 2928 C CA . LEU A 1 14 ? -6.361 -5.560 -3.715 1.00 0.00 14 LEU A CA 7
ATOM 2929 C C . LEU A 1 14 ? -6.385 -6.354 -5.023 1.00 0.00 14 LEU A C 7
ATOM 2930 O O . LEU A 1 14 ? -7.382 -6.998 -5.349 1.00 0.00 14 LEU A O 7
ATOM 2946 N N . VAL A 1 15 ? -5.264 -6.320 -5.757 1.00 0.00 15 VAL A N 7
ATOM 2947 C CA . VAL A 1 15 ? -5.131 -7.046 -7.017 1.00 0.00 15 VAL A CA 7
ATOM 2948 C C . VAL A 1 15 ? -5.167 -8.554 -6.793 1.00 0.00 15 VAL A C 7
ATOM 2949 O O . VAL A 1 15 ? -5.124 -9.333 -7.745 1.00 0.00 15 VAL A O 7
ATOM 2962 N N . ASP A 1 16 ? -5.248 -8.963 -5.531 1.00 0.00 16 ASP A N 7
ATOM 2963 C CA . ASP A 1 16 ? -5.293 -10.371 -5.185 1.00 0.00 16 ASP A CA 7
ATOM 2964 C C . ASP A 1 16 ? -6.737 -10.814 -4.959 1.00 0.00 16 ASP A C 7
ATOM 2965 O O . ASP A 1 16 ? -7.001 -11.804 -4.277 1.00 0.00 16 ASP A O 7
ATOM 2974 N N . GLY A 1 17 ? -7.667 -10.067 -5.556 1.00 0.00 17 GLY A N 7
ATOM 2975 C CA . GLY A 1 17 ? -9.079 -10.374 -5.439 1.00 0.00 17 GLY A CA 7
ATOM 2976 C C . GLY A 1 17 ? -9.875 -9.796 -6.597 1.00 0.00 17 GLY A C 7
ATOM 2977 O O . GLY A 1 17 ? -9.888 -10.371 -7.685 1.00 0.00 17 GLY A O 7
ATOM 2981 N N . PRO A 1 18 ? -10.550 -8.647 -6.398 1.00 0.00 18 PRO A N 7
ATOM 2982 C CA . PRO A 1 18 ? -11.343 -8.003 -7.453 1.00 0.00 18 PRO A CA 7
ATOM 2983 C C . PRO A 1 18 ? -10.533 -7.758 -8.730 1.00 0.00 18 PRO A C 7
ATOM 2984 O O . PRO A 1 18 ? -11.099 -7.622 -9.814 1.00 0.00 18 PRO A O 7
ATOM 2995 N N . ILE A 1 19 ? -9.207 -7.709 -8.585 1.00 0.00 19 ILE A N 7
ATOM 2996 C CA . ILE A 1 19 ? -8.285 -7.494 -9.705 1.00 0.00 19 ILE A CA 7
ATOM 2997 C C . ILE A 1 19 ? -8.068 -6.003 -10.016 1.00 0.00 19 ILE A C 7
ATOM 2998 O O . ILE A 1 19 ? -7.895 -5.625 -11.175 1.00 0.00 19 ILE A O 7
ATOM 3014 N N . PRO A 1 20 ? -8.070 -5.130 -8.991 1.00 0.00 20 PRO A N 7
ATOM 3015 C CA . PRO A 1 20 ? -7.866 -3.686 -9.180 1.00 0.00 20 PRO A CA 7
ATOM 3016 C C . PRO A 1 20 ? -6.469 -3.350 -9.696 1.00 0.00 20 PRO A C 7
ATOM 3017 O O . PRO A 1 20 ? -6.268 -2.327 -10.351 1.00 0.00 20 PRO A O 7
ATOM 3028 N N . ASP A 1 21 ? -5.513 -4.224 -9.404 1.00 0.00 21 ASP A N 7
ATOM 3029 C CA . ASP A 1 21 ? -4.125 -4.043 -9.842 1.00 0.00 21 ASP A CA 7
ATOM 3030 C C . ASP A 1 21 ? -3.381 -3.015 -8.984 1.00 0.00 21 ASP A C 7
ATOM 3031 O O . ASP A 1 21 ? -3.696 -1.826 -9.013 1.00 0.00 21 ASP A O 7
ATOM 3040 N N . PHE A 1 22 ? -2.378 -3.500 -8.236 1.00 0.00 22 PHE A N 7
ATOM 3041 C CA . PHE A 1 22 ? -1.538 -2.664 -7.360 1.00 0.00 22 PHE A CA 7
ATOM 3042 C C . PHE A 1 22 ? -2.137 -1.287 -7.078 1.00 0.00 22 PHE A C 7
ATOM 3043 O O . PHE A 1 22 ? -1.511 -0.263 -7.351 1.00 0.00 22 PHE A O 7
ATOM 3059 N N . GLU A 1 23 ? -3.345 -1.262 -6.524 1.00 0.00 23 GLU A N 7
ATOM 3060 C CA . GLU A 1 23 ? -3.996 0.000 -6.210 1.00 0.00 23 GLU A CA 7
ATOM 3061 C C . GLU A 1 23 ? -3.363 0.645 -4.980 1.00 0.00 23 GLU A C 7
ATOM 3062 O O . GLU A 1 23 ? -3.978 0.713 -3.915 1.00 0.00 23 GLU A O 7
ATOM 3074 N N . ILE A 1 24 ? -2.130 1.114 -5.138 1.00 0.00 24 ILE A N 7
ATOM 3075 C CA . ILE A 1 24 ? -1.409 1.752 -4.045 1.00 0.00 24 ILE A CA 7
ATOM 3076 C C . ILE A 1 24 ? -2.068 3.067 -3.643 1.00 0.00 24 ILE A C 7
ATOM 3077 O O . ILE A 1 24 ? -2.599 3.193 -2.538 1.00 0.00 24 ILE A O 7
ATOM 3093 N N . ALA A 1 25 ? -2.029 4.041 -4.544 1.00 0.00 25 ALA A N 7
ATOM 3094 C CA . ALA A 1 25 ? -2.621 5.348 -4.281 1.00 0.00 25 ALA A CA 7
ATOM 3095 C C . ALA A 1 25 ? -1.967 6.003 -3.069 1.00 0.00 25 ALA A C 7
ATOM 3096 O O . ALA A 1 25 ? -2.613 6.744 -2.327 1.00 0.00 25 ALA A O 7
ATOM 3103 N N . GLY A 1 26 ? -0.683 5.720 -2.872 1.00 0.00 26 GLY A N 7
ATOM 3104 C CA . GLY A 1 26 ? 0.039 6.284 -1.749 1.00 0.00 26 GLY A CA 7
ATOM 3105 C C . GLY A 1 26 ? 0.864 5.247 -1.013 1.00 0.00 26 GLY A C 7
ATOM 3106 O O . GLY A 1 26 ? 0.357 4.550 -0.136 1.00 0.00 26 GLY A O 7
ATOM 3110 N N . ALA A 1 27 ? 2.141 5.149 -1.368 1.00 0.00 27 ALA A N 7
ATOM 3111 C CA . ALA A 1 27 ? 3.045 4.191 -0.737 1.00 0.00 27 ALA A CA 7
ATOM 3112 C C . ALA A 1 27 ? 3.226 4.470 0.757 1.00 0.00 27 ALA A C 7
ATOM 3113 O O . ALA A 1 27 ? 3.841 3.679 1.470 1.00 0.00 27 ALA A O 7
ATOM 3133 N N . GLY A 1 29 ? 1.772 3.819 3.105 1.00 0.00 29 GLY A N 7
ATOM 3134 C CA . GLY A 1 29 ? 1.436 2.677 3.936 1.00 0.00 29 GLY A CA 7
ATOM 3135 C C . GLY A 1 29 ? 2.577 1.692 4.084 1.00 0.00 29 GLY A C 7
ATOM 3136 O O . GLY A 1 29 ? 2.598 0.898 5.025 1.00 0.00 29 GLY A O 7
ATOM 3140 N N . LEU A 1 30 ? 3.528 1.737 3.158 1.00 0.00 30 LEU A N 7
ATOM 3141 C CA . LEU A 1 30 ? 4.672 0.836 3.200 1.00 0.00 30 LEU A CA 7
ATOM 3142 C C . LEU A 1 30 ? 5.398 0.939 4.540 1.00 0.00 30 LEU A C 7
ATOM 3143 O O . LEU A 1 30 ? 6.046 -0.009 4.981 1.00 0.00 30 LEU A O 7
ATOM 3178 N N . GLY A 1 32 ? 4.208 0.802 7.277 1.00 0.00 32 GLY A N 7
ATOM 3179 C CA . GLY A 1 32 ? 3.606 -0.114 8.225 1.00 0.00 32 GLY A CA 7
ATOM 3180 C C . GLY A 1 32 ? 4.116 -1.535 8.080 1.00 0.00 32 GLY A C 7
ATOM 3181 O O . GLY A 1 32 ? 4.099 -2.308 9.039 1.00 0.00 32 GLY A O 7
ATOM 3185 N N . LEU A 1 33 ? 4.558 -1.887 6.876 1.00 0.00 33 LEU A N 7
ATOM 3186 C CA . LEU A 1 33 ? 5.059 -3.232 6.608 1.00 0.00 33 LEU A CA 7
ATOM 3187 C C . LEU A 1 33 ? 6.580 -3.332 6.769 1.00 0.00 33 LEU A C 7
ATOM 3188 O O . LEU A 1 33 ? 7.158 -4.395 6.551 1.00 0.00 33 LEU A O 7
ATOM 3204 N N . TRP A 1 34 ? 7.229 -2.231 7.148 1.00 0.00 34 TRP A N 7
ATOM 3205 C CA . TRP A 1 34 ? 8.680 -2.239 7.322 1.00 0.00 34 TRP A CA 7
ATOM 3206 C C . TRP A 1 34 ? 9.072 -2.188 8.799 1.00 0.00 34 TRP A C 7
ATOM 3207 O O . TRP A 1 34 ? 9.451 -3.205 9.380 1.00 0.00 34 TRP A O 7
ATOM 3228 N N . GLY A 1 35 ? 8.986 -1.005 9.403 1.00 0.00 35 GLY A N 7
ATOM 3229 C CA . GLY A 1 35 ? 9.343 -0.868 10.805 1.00 0.00 35 GLY A CA 7
ATOM 3230 C C . GLY A 1 35 ? 8.775 0.389 11.435 1.00 0.00 35 GLY A C 7
ATOM 3231 O O . GLY A 1 35 ? 9.300 1.484 11.232 1.00 0.00 35 GLY A O 7
ATOM 3235 N N . ASN A 1 1 ? 8.796 0.550 12.042 1.00 0.00 1 ASN A N 8
ATOM 3236 C CA . ASN A 1 1 ? 7.810 1.318 11.289 1.00 0.00 1 ASN A CA 8
ATOM 3237 C C . ASN A 1 1 ? 7.601 2.695 11.912 1.00 0.00 1 ASN A C 8
ATOM 3238 O O . ASN A 1 1 ? 7.115 2.811 13.038 1.00 0.00 1 ASN A O 8
ATOM 3249 N N . LYS A 1 2 ? 7.970 3.735 11.172 1.00 0.00 2 LYS A N 8
ATOM 3250 C CA . LYS A 1 2 ? 7.823 5.105 11.651 1.00 0.00 2 LYS A CA 8
ATOM 3251 C C . LYS A 1 2 ? 6.401 5.613 11.420 1.00 0.00 2 LYS A C 8
ATOM 3252 O O . LYS A 1 2 ? 6.191 6.629 10.757 1.00 0.00 2 LYS A O 8
ATOM 3271 N N . GLY A 1 3 ? 5.425 4.900 11.973 1.00 0.00 3 GLY A N 8
ATOM 3272 C CA . GLY A 1 3 ? 4.038 5.297 11.817 1.00 0.00 3 GLY A CA 8
ATOM 3273 C C . GLY A 1 3 ? 3.484 4.958 10.446 1.00 0.00 3 GLY A C 8
ATOM 3274 O O . GLY A 1 3 ? 2.526 4.194 10.329 1.00 0.00 3 GLY A O 8
ATOM 3278 N N . CYS A 1 4 ? 4.086 5.532 9.405 1.00 0.00 4 CYS A N 8
ATOM 3279 C CA . CYS A 1 4 ? 3.647 5.295 8.030 1.00 0.00 4 CYS A CA 8
ATOM 3280 C C . CYS A 1 4 ? 2.128 5.388 7.905 1.00 0.00 4 CYS A C 8
ATOM 3281 O O . CYS A 1 4 ? 1.525 4.739 7.050 1.00 0.00 4 CYS A O 8
ATOM 3288 N N . ALA A 1 5 ? 1.517 6.201 8.761 1.00 0.00 5 ALA A N 8
ATOM 3289 C CA . ALA A 1 5 ? 0.070 6.382 8.746 1.00 0.00 5 ALA A CA 8
ATOM 3290 C C . ALA A 1 5 ? -0.345 7.456 7.742 1.00 0.00 5 ALA A C 8
ATOM 3291 O O . ALA A 1 5 ? -1.509 7.533 7.349 1.00 0.00 5 ALA A O 8
ATOM 3298 N N . THR A 1 6 ? 0.614 8.282 7.330 1.00 0.00 6 THR A N 8
ATOM 3299 C CA . THR A 1 6 ? 0.347 9.351 6.370 1.00 0.00 6 THR A CA 8
ATOM 3300 C C . THR A 1 6 ? -0.140 8.792 5.035 1.00 0.00 6 THR A C 8
ATOM 3301 O O . THR A 1 6 ? -0.686 9.525 4.211 1.00 0.00 6 THR A O 8
ATOM 3312 N N . CYS A 1 7 ? 0.067 7.496 4.816 1.00 0.00 7 CYS A N 8
ATOM 3313 C CA . CYS A 1 7 ? -0.349 6.858 3.572 1.00 0.00 7 CYS A CA 8
ATOM 3314 C C . CYS A 1 7 ? -0.592 5.368 3.776 1.00 0.00 7 CYS A C 8
ATOM 3315 O O . CYS A 1 7 ? -0.191 4.550 2.953 1.00 0.00 7 CYS A O 8
ATOM 3322 N N . SER A 1 8 ? -1.265 5.020 4.869 1.00 0.00 8 SER A N 8
ATOM 3323 C CA . SER A 1 8 ? -1.561 3.622 5.163 1.00 0.00 8 SER A CA 8
ATOM 3324 C C . SER A 1 8 ? -2.180 2.948 3.943 1.00 0.00 8 SER A C 8
ATOM 3325 O O . SER A 1 8 ? -1.988 1.753 3.713 1.00 0.00 8 SER A O 8
ATOM 3333 N N . ILE A 1 9 ? -2.903 3.735 3.155 1.00 0.00 9 ILE A N 8
ATOM 3334 C CA . ILE A 1 9 ? -3.531 3.237 1.941 1.00 0.00 9 ILE A CA 8
ATOM 3335 C C . ILE A 1 9 ? -2.482 3.055 0.842 1.00 0.00 9 ILE A C 8
ATOM 3336 O O . ILE A 1 9 ? -2.198 3.984 0.086 1.00 0.00 9 ILE A O 8
ATOM 3352 N N . GLY A 1 10 ? -1.905 1.860 0.763 1.00 0.00 10 GLY A N 8
ATOM 3353 C CA . GLY A 1 10 ? -0.895 1.595 -0.245 1.00 0.00 10 GLY A CA 8
ATOM 3354 C C . GLY A 1 10 ? -0.374 0.172 -0.198 1.00 0.00 10 GLY A C 8
ATOM 3355 O O . GLY A 1 10 ? -0.117 -0.433 -1.237 1.00 0.00 10 GLY A O 8
ATOM 3359 N N . ALA A 1 11 ? -0.219 -0.364 1.008 1.00 0.00 11 ALA A N 8
ATOM 3360 C CA . ALA A 1 11 ? 0.273 -1.727 1.180 1.00 0.00 11 ALA A CA 8
ATOM 3361 C C . ALA A 1 11 ? -0.847 -2.749 0.984 1.00 0.00 11 ALA A C 8
ATOM 3362 O O . ALA A 1 11 ? -0.985 -3.694 1.762 1.00 0.00 11 ALA A O 8
ATOM 3369 N N . ALA A 1 12 ? -1.646 -2.549 -0.058 1.00 0.00 12 ALA A N 8
ATOM 3370 C CA . ALA A 1 12 ? -2.755 -3.437 -0.362 1.00 0.00 12 ALA A CA 8
ATOM 3371 C C . ALA A 1 12 ? -3.385 -3.059 -1.696 1.00 0.00 12 ALA A C 8
ATOM 3372 O O . ALA A 1 12 ? -4.235 -2.171 -1.759 1.00 0.00 12 ALA A O 8
ATOM 3379 N N . CYS A 1 13 ? -2.957 -3.727 -2.762 1.00 0.00 13 CYS A N 8
ATOM 3380 C CA . CYS A 1 13 ? -3.475 -3.444 -4.095 1.00 0.00 13 CYS A CA 8
ATOM 3381 C C . CYS A 1 13 ? -4.944 -3.811 -4.207 1.00 0.00 13 CYS A C 8
ATOM 3382 O O . CYS A 1 13 ? -5.723 -3.097 -4.832 1.00 0.00 13 CYS A O 8
ATOM 3389 N N . LEU A 1 14 ? -5.302 -4.951 -3.630 1.00 0.00 14 LEU A N 8
ATOM 3390 C CA . LEU A 1 14 ? -6.670 -5.451 -3.693 1.00 0.00 14 LEU A CA 8
ATOM 3391 C C . LEU A 1 14 ? -6.943 -6.053 -5.073 1.00 0.00 14 LEU A C 8
ATOM 3392 O O . LEU A 1 14 ? -8.066 -6.456 -5.374 1.00 0.00 14 LEU A O 8
ATOM 3408 N N . VAL A 1 15 ? -5.893 -6.132 -5.899 1.00 0.00 15 VAL A N 8
ATOM 3409 C CA . VAL A 1 15 ? -6.001 -6.707 -7.236 1.00 0.00 15 VAL A CA 8
ATOM 3410 C C . VAL A 1 15 ? -6.307 -8.201 -7.161 1.00 0.00 15 VAL A C 8
ATOM 3411 O O . VAL A 1 15 ? -6.545 -8.847 -8.182 1.00 0.00 15 VAL A O 8
ATOM 3424 N N . ASP A 1 16 ? -6.305 -8.737 -5.945 1.00 0.00 16 ASP A N 8
ATOM 3425 C CA . ASP A 1 16 ? -6.586 -10.143 -5.722 1.00 0.00 16 ASP A CA 8
ATOM 3426 C C . ASP A 1 16 ? -8.046 -10.325 -5.308 1.00 0.00 16 ASP A C 8
ATOM 3427 O O . ASP A 1 16 ? -8.399 -11.279 -4.615 1.00 0.00 16 ASP A O 8
ATOM 3436 N N . GLY A 1 17 ? -8.884 -9.389 -5.753 1.00 0.00 17 GLY A N 8
ATOM 3437 C CA . GLY A 1 17 ? -10.301 -9.423 -5.451 1.00 0.00 17 GLY A CA 8
ATOM 3438 C C . GLY A 1 17 ? -11.076 -8.474 -6.348 1.00 0.00 17 GLY A C 8
ATOM 3439 O O . GLY A 1 17 ? -11.466 -8.847 -7.455 1.00 0.00 17 GLY A O 8
ATOM 3443 N N . PRO A 1 18 ? -11.302 -7.224 -5.905 1.00 0.00 18 PRO A N 8
ATOM 3444 C CA . PRO A 1 18 ? -12.022 -6.222 -6.699 1.00 0.00 18 PRO A CA 8
ATOM 3445 C C . PRO A 1 18 ? -11.425 -6.068 -8.098 1.00 0.00 18 PRO A C 8
ATOM 3446 O O . PRO A 1 18 ? -12.141 -5.798 -9.062 1.00 0.00 18 PRO A O 8
ATOM 3457 N N . ILE A 1 19 ? -10.107 -6.263 -8.192 1.00 0.00 19 ILE A N 8
ATOM 3458 C CA . ILE A 1 19 ? -9.373 -6.179 -9.455 1.00 0.00 19 ILE A CA 8
ATOM 3459 C C . ILE A 1 19 ? -8.931 -4.748 -9.803 1.00 0.00 19 ILE A C 8
ATOM 3460 O O . ILE A 1 19 ? -8.878 -4.381 -10.977 1.00 0.00 19 ILE A O 8
ATOM 3476 N N . PRO A 1 20 ? -8.597 -3.911 -8.800 1.00 0.00 20 PRO A N 8
ATOM 3477 C CA . PRO A 1 20 ? -8.152 -2.533 -9.050 1.00 0.00 20 PRO A CA 8
ATOM 3478 C C . PRO A 1 20 ? -6.743 -2.476 -9.637 1.00 0.00 20 PRO A C 8
ATOM 3479 O O . PRO A 1 20 ? -6.358 -1.485 -10.258 1.00 0.00 20 PRO A O 8
ATOM 3490 N N . ASP A 1 21 ? -5.983 -3.551 -9.442 1.00 0.00 21 ASP A N 8
ATOM 3491 C CA . ASP A 1 21 ? -4.614 -3.646 -9.954 1.00 0.00 21 ASP A CA 8
ATOM 3492 C C . ASP A 1 21 ? -3.633 -2.828 -9.113 1.00 0.00 21 ASP A C 8
ATOM 3493 O O . ASP A 1 21 ? -3.607 -1.601 -9.201 1.00 0.00 21 ASP A O 8
ATOM 3502 N N . PHE A 1 22 ? -2.819 -3.528 -8.312 1.00 0.00 22 PHE A N 8
ATOM 3503 C CA . PHE A 1 22 ? -1.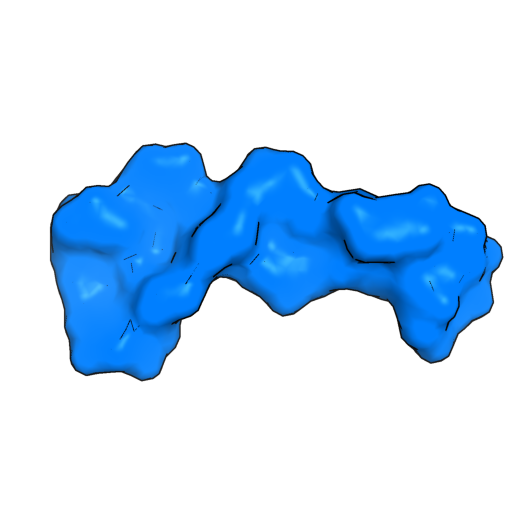813 -2.890 -7.453 1.00 0.00 22 PHE A CA 8
ATOM 3504 C C . PHE A 1 22 ? -2.228 -1.486 -7.016 1.00 0.00 22 PHE A C 8
ATOM 3505 O O . PHE A 1 22 ? -1.487 -0.523 -7.212 1.00 0.00 22 PHE A O 8
ATOM 3521 N N . GLU A 1 23 ? -3.420 -1.372 -6.435 1.00 0.00 23 GLU A N 8
ATOM 3522 C CA . GLU A 1 23 ? -3.920 -0.077 -5.993 1.00 0.00 23 GLU A CA 8
ATOM 3523 C C . GLU A 1 23 ? -2.951 0.587 -5.010 1.00 0.00 23 GLU A C 8
ATOM 3524 O O . GLU A 1 23 ? -2.748 0.108 -3.894 1.00 0.00 23 GLU A O 8
ATOM 3536 N N . ILE A 1 24 ? -2.343 1.692 -5.441 1.00 0.00 24 ILE A N 8
ATOM 3537 C CA . ILE A 1 24 ? -1.393 2.417 -4.604 1.00 0.00 24 ILE A CA 8
ATOM 3538 C C . ILE A 1 24 ? -2.095 3.470 -3.748 1.00 0.00 24 ILE A C 8
ATOM 3539 O O . ILE A 1 24 ? -2.299 3.271 -2.551 1.00 0.00 24 ILE A O 8
ATOM 3555 N N . ALA A 1 25 ? -2.464 4.589 -4.368 1.00 0.00 25 ALA A N 8
ATOM 3556 C CA . ALA A 1 25 ? -3.142 5.670 -3.661 1.00 0.00 25 ALA A CA 8
ATOM 3557 C C . ALA A 1 25 ? -2.366 6.102 -2.419 1.00 0.00 25 ALA A C 8
ATOM 3558 O O . ALA A 1 25 ? -2.958 6.503 -1.417 1.00 0.00 25 ALA A O 8
ATOM 3565 N N . GLY A 1 26 ? -1.039 6.019 -2.489 1.00 0.00 26 GLY A N 8
ATOM 3566 C CA . GLY A 1 26 ? -0.214 6.410 -1.360 1.00 0.00 26 GLY A CA 8
ATOM 3567 C C . GLY A 1 26 ? 0.667 5.281 -0.860 1.00 0.00 26 GLY A C 8
ATOM 3568 O O . GLY A 1 26 ? 0.234 4.452 -0.061 1.00 0.00 26 GLY A O 8
ATOM 3572 N N . ALA A 1 27 ? 1.908 5.252 -1.334 1.00 0.00 27 ALA A N 8
ATOM 3573 C CA . ALA A 1 27 ? 2.861 4.220 -0.934 1.00 0.00 27 ALA A CA 8
ATOM 3574 C C . ALA A 1 27 ? 3.267 4.351 0.536 1.00 0.00 27 ALA A C 8
ATOM 3575 O O . ALA A 1 27 ? 3.946 3.478 1.078 1.00 0.00 27 ALA A O 8
ATOM 3595 N N . GLY A 1 29 ? 1.983 3.587 2.975 1.00 0.00 29 GLY A N 8
ATOM 3596 C CA . GLY A 1 29 ? 1.575 2.433 3.759 1.00 0.00 29 GLY A CA 8
ATOM 3597 C C . GLY A 1 29 ? 2.706 1.456 4.015 1.00 0.00 29 GLY A C 8
ATOM 3598 O O . GLY A 1 29 ? 2.726 0.778 5.042 1.00 0.00 29 GLY A O 8
ATOM 3602 N N . LEU A 1 30 ? 3.649 1.378 3.082 1.00 0.00 30 LEU A N 8
ATOM 3603 C CA . LEU A 1 30 ? 4.783 0.470 3.218 1.00 0.00 30 LEU A CA 8
ATOM 3604 C C . LEU A 1 30 ? 5.523 0.699 4.535 1.00 0.00 30 LEU A C 8
ATOM 3605 O O . LEU A 1 30 ? 6.204 -0.195 5.038 1.00 0.00 30 LEU A O 8
ATOM 3640 N N . GLY A 1 32 ? 4.374 0.766 7.332 1.00 0.00 32 GLY A N 8
ATOM 3641 C CA . GLY A 1 32 ? 3.842 -0.132 8.342 1.00 0.00 32 GLY A CA 8
ATOM 3642 C C . GLY A 1 32 ? 4.216 -1.583 8.100 1.00 0.00 32 GLY A C 8
ATOM 3643 O O . GLY A 1 32 ? 4.144 -2.406 9.013 1.00 0.00 32 GLY A O 8
ATOM 3647 N N . LEU A 1 33 ? 4.613 -1.900 6.871 1.00 0.00 33 LEU A N 8
ATOM 3648 C CA . LEU A 1 33 ? 4.993 -3.266 6.523 1.00 0.00 33 LEU A CA 8
ATOM 3649 C C . LEU A 1 33 ? 6.498 -3.478 6.666 1.00 0.00 33 LEU A C 8
ATOM 3650 O O . LEU A 1 33 ? 7.074 -4.348 6.012 1.00 0.00 33 LEU A O 8
ATOM 3666 N N . TRP A 1 34 ? 7.133 -2.684 7.523 1.00 0.00 34 TRP A N 8
ATOM 3667 C CA . TRP A 1 34 ? 8.570 -2.796 7.745 1.00 0.00 34 TRP A CA 8
ATOM 3668 C C . TRP A 1 34 ? 8.888 -2.869 9.236 1.00 0.00 34 TRP A C 8
ATOM 3669 O O . TRP A 1 34 ? 9.189 -3.939 9.765 1.00 0.00 34 TRP A O 8
ATOM 3690 N N . GLY A 1 35 ? 8.819 -1.724 9.907 1.00 0.00 35 GLY A N 8
ATOM 3691 C CA . GLY A 1 35 ? 9.102 -1.681 11.329 1.00 0.00 35 GLY A CA 8
ATOM 3692 C C . GLY A 1 35 ? 9.718 -0.365 11.760 1.00 0.00 35 GLY A C 8
ATOM 3693 O O . GLY A 1 35 ? 10.745 0.053 11.222 1.00 0.00 35 GLY A O 8
#

Sequence (33 aa):
NKGCATCSIGAACLVDGPIPDFEIAGAGLGLWGNKGCATCSIGAACLVDGPIPDFEIAGAGLGLWGNKGCATCSIGAACLVDGPIPDFEIAGAGLGLWGNKGCATCSIGAACLVDGPIPDFEIAGAGLGLWGNKGCATCSIGAACLVDGPIPDFEIAGAGLGLWGNKGCATCSIGAACLVDGPIPDFEIAGAGLGLWGNKGCATCSIGAACLVDGPIPDFEIAGAGLGLWGNKGCATCSIGAACLVDGPIPDFEIAGAGLGLWG

Radius of gyration: 10.69 Å; Cα contacts (8 Å, |Δi|>4): 52; chains: 1; bounding box: 18×20×26 Å

GO terms:
  GO:0005576 extracellular region (C, EXP)